Protein AF-A0A1U8KGX8-F1 (afdb_monomer)

Secondary structure (DSSP, 8-state):
---SSGGGTS-PPPSSPPHHHHT-TTTTTTTTTEEEEEEEEEEE----GGGHHHHB-TTSSBEEEEEEEEETTS-EEEEEEEEETTS-HHHHHHHHHHSTT-----TT-EEE--GGG--BTTEE-PPTT----TTTTTTS---SHHHHHHHHHHHHHHHHHHHHHHHHHH-GGGTSPP-S-HHHHHHHHHHHHHHHHHHHHH-HHHHHTT----PPP----------SSHHHHHHHHHHHHHHHHHHHHHHHHHHHHHHHHHHHHHHHHHHT--------------------------------

InterPro domains:
  IPR027806 Harbinger transposase-derived nuclease domain [PF13359] (36-195)
  IPR045249 Putative nuclease HARBI1-like [PTHR22930] (8-224)

Sequence (304 aa):
MFGYKGRLVIRLPDESTPSEITNNPRFYPYFKDCIGALDGTHIRASIPLSTQGRFRSRKGGTTQNVLAAITFDLKFSYVLAGWEGSAHDSRILSDALSRPGGLRIPEGKYYLADTGYGIQNGYITPYRGVRYHLKEFSAEGPENAKELFNLRHSSLRITVERVFGILKKQFRVLDSEPFWNFQTQVDIVLACCIFHNHLMGVDPSDLLNQGLYEASESDLIIPTLTEREERQEVREWSAKRDEIALTMWIDYTARNISKDMATKSFARTFADIDLDDGNEDSMPVDCDNEEAEEGVMNQRPKCF

pLDDT: mean 77.02, std 21.09, range [26.84, 97.06]

Organism: Gossypium hirsutum (NCBI:txid3635)

Radius of gyration: 28.02 Å; Cα contacts (8 Å, |Δi|>4): 362; chains: 1; bounding box: 42×86×85 Å

Mean predicted aligned error: 13.08 Å

Foldseek 3Di:
DPPDPLDVLQAAFDQFQDPVQVVDPLRPPLQRQEFAAKDKDWFAFDDDPVCQVQQAAPVGHGTWIKIFTAGLLLATNFIDIDHRNNDQPLVSVVCQVPDDVHDDADPPHAHEYEPSNAFFPRYDYADPPADADCPPPVVDDDPALRNSLVNVSVVRNVSVVLSVQLLCVVPVVRVDNDPDDSVVVRVVSSVSSSVSSVCSVPPVPVSVPPPGDDDDDDDHDYDDDDDDPRVVRSVVRVVSSVVSSVVSRVVVVVVVVVVVVVVVVVVVVVVPPDPDDDDDDDDDDDDDDDDDDDDDDDDDDDDD

Structure (mmCIF, N/CA/C/O backbone):
data_AF-A0A1U8KGX8-F1
#
_entry.id   AF-A0A1U8KGX8-F1
#
loop_
_atom_site.group_PDB
_atom_site.id
_atom_site.type_symbol
_atom_site.label_atom_id
_atom_site.label_alt_id
_atom_site.label_comp_id
_atom_site.label_asym_id
_atom_site.label_entity_id
_atom_site.label_seq_id
_atom_site.pdbx_PDB_ins_code
_atom_site.Cartn_x
_atom_site.Cartn_y
_atom_site.Cartn_z
_atom_site.occupancy
_atom_site.B_iso_or_equiv
_atom_site.auth_seq_id
_atom_site.auth_comp_id
_atom_site.auth_asym_id
_atom_site.auth_atom_id
_atom_site.pdbx_PDB_model_num
ATOM 1 N N . MET A 1 1 ? -15.655 -8.919 16.999 1.00 32.66 1 MET A N 1
ATOM 2 C CA . MET A 1 1 ? -15.498 -10.011 16.008 1.00 32.66 1 MET A CA 1
ATOM 3 C C . MET A 1 1 ? -16.418 -9.714 14.825 1.00 32.66 1 MET A C 1
ATOM 5 O O . MET A 1 1 ? -17.554 -10.166 14.809 1.00 32.66 1 MET A O 1
ATOM 9 N N . PHE A 1 2 ? -15.962 -8.914 13.855 1.00 38.41 2 PHE A N 1
ATOM 10 C CA . PHE A 1 2 ? -16.669 -8.701 12.582 1.00 38.41 2 PHE A CA 1
ATOM 11 C C . PHE A 1 2 ? -16.472 -9.935 11.683 1.00 38.41 2 PHE A C 1
ATOM 13 O O . PHE A 1 2 ? -15.706 -9.937 10.724 1.00 38.41 2 PHE A O 1
ATOM 20 N N . GLY A 1 3 ? -17.108 -11.038 12.080 1.00 40.28 3 GLY A N 1
ATOM 21 C CA . GLY A 1 3 ? -17.064 -12.320 11.387 1.00 40.28 3 GLY A CA 1
ATOM 22 C C . GLY A 1 3 ? -17.999 -12.345 10.176 1.00 40.28 3 GLY A C 1
ATOM 23 O O . GLY A 1 3 ? -19.137 -11.886 10.235 1.00 40.28 3 GLY A O 1
ATOM 24 N N . TYR A 1 4 ? -17.500 -12.911 9.078 1.00 39.69 4 TYR A N 1
ATOM 25 C CA . TYR A 1 4 ? -18.204 -13.295 7.846 1.00 39.69 4 TYR A CA 1
ATOM 26 C C . TYR A 1 4 ? -18.796 -12.190 6.949 1.00 39.69 4 TYR A C 1
ATOM 28 O O . TYR A 1 4 ? -18.619 -12.290 5.737 1.00 39.69 4 TYR A O 1
ATOM 36 N N . LYS A 1 5 ? -19.424 -11.118 7.459 1.00 37.12 5 LYS A N 1
ATOM 37 C CA . LYS A 1 5 ? -20.069 -10.105 6.584 1.00 37.12 5 LYS A CA 1
ATOM 38 C C . LYS A 1 5 ? -19.114 -9.083 5.948 1.00 37.12 5 LYS A C 1
ATOM 40 O O . LYS A 1 5 ? -19.332 -8.704 4.804 1.00 37.12 5 LYS A O 1
ATOM 45 N N . GLY A 1 6 ? -18.027 -8.688 6.620 1.00 42.44 6 GLY A N 1
ATOM 46 C CA . GLY A 1 6 ? -17.020 -7.775 6.035 1.00 42.44 6 GLY A CA 1
ATOM 47 C C . GLY A 1 6 ? -16.281 -8.372 4.826 1.00 42.44 6 GLY A C 1
ATOM 48 O O . GLY A 1 6 ? -15.878 -7.655 3.914 1.00 42.44 6 GLY A O 1
ATOM 49 N N . ARG A 1 7 ? -16.208 -9.709 4.773 1.00 49.41 7 ARG A N 1
ATOM 50 C CA . ARG A 1 7 ? -15.589 -10.493 3.694 1.00 49.41 7 ARG A CA 1
ATOM 51 C C . ARG A 1 7 ? -16.329 -10.394 2.352 1.00 49.41 7 ARG A C 1
ATOM 53 O O . ARG A 1 7 ? -15.776 -10.785 1.334 1.00 49.41 7 ARG A O 1
ATOM 60 N N . LEU A 1 8 ? -17.573 -9.903 2.344 1.00 51.69 8 LEU A N 1
ATOM 61 C CA . LEU A 1 8 ? -18.380 -9.761 1.124 1.00 51.69 8 LEU A CA 1
ATOM 62 C C . LEU A 1 8 ? -18.054 -8.485 0.325 1.00 51.69 8 LEU A C 1
ATOM 64 O O . LEU A 1 8 ? -18.335 -8.442 -0.877 1.00 51.69 8 LEU A O 1
ATOM 68 N N . VAL A 1 9 ? -17.462 -7.468 0.968 1.00 58.84 9 VAL A N 1
ATOM 69 C CA . VAL A 1 9 ? -17.260 -6.127 0.378 1.00 58.84 9 VAL A CA 1
ATOM 70 C C . VAL A 1 9 ? -15.781 -5.776 0.194 1.00 58.84 9 VAL A C 1
ATOM 72 O O . VAL A 1 9 ? -15.423 -5.123 -0.783 1.00 58.84 9 VAL A O 1
ATOM 75 N N . ILE A 1 10 ? -14.907 -6.250 1.085 1.00 74.56 10 ILE A N 1
ATOM 76 C CA . ILE A 1 10 ? -13.456 -6.228 0.871 1.00 74.56 10 ILE A CA 1
ATOM 77 C C . ILE A 1 10 ? -13.095 -7.565 0.230 1.00 74.56 10 ILE A C 1
ATOM 79 O O . ILE A 1 10 ? -13.110 -8.606 0.891 1.00 74.56 10 ILE A O 1
ATOM 83 N N . ARG A 1 11 ? -12.874 -7.534 -1.084 1.00 75.56 11 ARG A N 1
ATOM 84 C CA . ARG A 1 11 ? -12.607 -8.719 -1.903 1.00 75.56 11 ARG A CA 1
ATOM 85 C C . ARG A 1 11 ? -11.130 -8.794 -2.245 1.00 75.56 11 ARG A C 1
ATOM 87 O O . ARG A 1 11 ? -10.448 -7.775 -2.290 1.00 75.56 11 ARG A O 1
ATOM 94 N N . LEU A 1 12 ? -10.662 -10.010 -2.514 1.00 76.38 12 LEU A N 1
ATOM 95 C CA . LEU A 1 12 ? -9.362 -10.175 -3.147 1.00 76.38 12 LEU A CA 1
ATOM 96 C C . LEU A 1 12 ? -9.359 -9.437 -4.493 1.00 76.38 12 LEU A C 1
ATOM 98 O O . LEU A 1 12 ? -10.410 -9.368 -5.140 1.00 76.38 12 LEU A O 1
ATOM 102 N N . PRO A 1 13 ? -8.210 -8.865 -4.881 1.00 77.00 13 PRO A N 1
ATOM 103 C CA . PRO A 1 13 ? -8.079 -8.254 -6.191 1.00 77.00 13 PRO A CA 1
ATOM 104 C C . PRO A 1 13 ? -8.332 -9.293 -7.281 1.00 77.00 13 PRO A C 1
ATOM 106 O O . PRO A 1 13 ? -8.115 -10.488 -7.070 1.00 77.00 13 PRO A O 1
ATOM 109 N N . ASP A 1 14 ? -8.765 -8.817 -8.444 1.00 77.12 14 ASP A N 1
ATOM 110 C CA . ASP A 1 14 ? -8.751 -9.635 -9.651 1.00 77.12 14 ASP A CA 1
ATOM 111 C C . ASP A 1 14 ? -7.306 -10.062 -9.974 1.00 77.12 14 ASP A C 1
ATOM 113 O O . ASP A 1 14 ? -6.339 -9.350 -9.687 1.00 77.12 14 ASP A O 1
ATOM 117 N N . GLU A 1 15 ? -7.162 -11.247 -10.555 1.00 80.50 15 GLU A N 1
ATOM 118 C CA . GLU A 1 15 ? -5.888 -11.777 -11.038 1.00 80.50 15 GLU A CA 1
ATOM 119 C C . GLU A 1 15 ? -5.520 -11.205 -12.419 1.00 80.50 15 GLU A C 1
ATOM 121 O O . GLU A 1 15 ? -4.375 -11.336 -12.869 1.00 80.50 15 GLU A O 1
ATOM 126 N N . SER A 1 16 ? -6.459 -10.533 -13.093 1.00 88.62 16 SER A N 1
ATOM 127 C CA . SER A 1 16 ? -6.180 -9.786 -14.320 1.00 88.62 16 SER A CA 1
ATOM 128 C C . SER A 1 16 ? -5.274 -8.569 -14.069 1.00 88.62 16 SER A C 1
ATOM 130 O O . SER A 1 16 ? -5.186 -8.035 -12.962 1.00 88.62 16 SER A O 1
ATOM 132 N N . THR A 1 17 ? -4.537 -8.129 -15.095 1.00 89.50 17 THR A N 1
ATOM 133 C CA . THR A 1 17 ? -3.741 -6.900 -14.990 1.00 89.50 17 THR A CA 1
ATOM 134 C C . THR A 1 17 ? -4.684 -5.698 -14.874 1.00 89.50 17 THR A C 1
ATOM 136 O O . THR A 1 17 ? -5.521 -5.516 -15.761 1.00 89.50 17 THR A O 1
ATOM 139 N N . PRO A 1 18 ? -4.529 -4.840 -13.848 1.00 91.94 18 PRO A N 1
ATOM 140 C CA . PRO A 1 18 ? -5.387 -3.673 -13.669 1.00 91.94 18 PRO A CA 1
ATOM 141 C C . PRO A 1 18 ? -5.350 -2.710 -14.859 1.00 91.94 18 PRO A C 1
ATOM 143 O O . PRO A 1 18 ? -4.301 -2.502 -15.480 1.00 91.94 18 PRO A O 1
ATOM 146 N N . SER A 1 19 ? -6.491 -2.080 -15.147 1.00 89.88 19 SER A N 1
ATOM 147 C CA . SER A 1 19 ? -6.671 -1.231 -16.333 1.00 89.88 19 SER A CA 1
ATOM 148 C C . SER A 1 19 ? -5.747 -0.007 -16.349 1.00 89.88 19 SER A C 1
ATOM 150 O O . SER A 1 19 ? -5.256 0.412 -17.397 1.00 89.88 19 SER A O 1
ATOM 152 N N . GLU A 1 20 ? -5.434 0.522 -15.167 1.00 88.75 20 GLU A N 1
ATOM 153 C CA . GLU A 1 20 ? -4.512 1.631 -14.930 1.00 88.75 20 GLU A CA 1
ATOM 154 C C . GLU A 1 20 ? -3.088 1.290 -15.382 1.00 88.75 20 GLU A C 1
ATOM 156 O O . GLU A 1 20 ? -2.328 2.178 -15.779 1.00 88.75 20 GLU A O 1
ATOM 161 N N . ILE A 1 21 ? -2.736 0.001 -15.348 1.00 92.56 21 ILE A N 1
ATOM 162 C CA . ILE A 1 21 ? -1.468 -0.514 -15.856 1.00 92.56 21 ILE A CA 1
ATOM 163 C C . ILE A 1 21 ? -1.596 -0.816 -17.346 1.00 92.56 21 ILE A C 1
ATOM 165 O O . ILE A 1 21 ? -0.815 -0.261 -18.118 1.00 92.56 21 ILE A O 1
ATOM 169 N N . THR A 1 22 ? -2.563 -1.641 -17.774 1.00 94.06 22 THR A N 1
ATOM 170 C CA . THR A 1 22 ? -2.673 -2.079 -19.184 1.00 94.06 22 THR A CA 1
ATOM 171 C C . THR A 1 22 ? -2.820 -0.917 -20.158 1.00 94.06 22 THR A C 1
ATOM 173 O O . THR A 1 22 ? -2.246 -0.951 -21.243 1.00 94.06 22 THR A O 1
ATOM 176 N N . ASN A 1 23 ? -3.548 0.130 -19.768 1.00 92.06 23 ASN A N 1
ATOM 177 C CA . ASN A 1 23 ? -3.845 1.269 -20.634 1.00 92.06 23 ASN A CA 1
ATOM 178 C C . ASN A 1 23 ? -2.730 2.326 -20.635 1.00 92.06 23 ASN A C 1
ATOM 180 O O . ASN A 1 23 ? -2.841 3.333 -21.334 1.00 92.06 23 ASN A O 1
ATOM 184 N N . ASN A 1 24 ? -1.657 2.129 -19.861 1.00 89.75 24 ASN A N 1
ATOM 185 C CA . ASN A 1 24 ? -0.581 3.100 -19.732 1.00 89.75 24 ASN A CA 1
ATOM 186 C C . ASN A 1 24 ? 0.780 2.497 -20.135 1.00 89.75 24 ASN A C 1
ATOM 188 O O . ASN A 1 24 ? 1.360 1.715 -19.377 1.00 89.75 24 ASN A O 1
ATOM 192 N N . PRO A 1 25 ? 1.381 2.927 -21.262 1.00 91.38 25 PRO A N 1
ATOM 193 C CA . PRO A 1 25 ? 2.663 2.398 -21.748 1.00 91.38 25 PRO A CA 1
ATOM 194 C C . PRO A 1 25 ? 3.869 2.779 -20.870 1.00 91.38 25 PRO A C 1
ATOM 196 O O . PRO A 1 25 ? 5.004 2.370 -21.132 1.00 91.38 25 PRO A O 1
ATOM 199 N N . ARG A 1 26 ? 3.657 3.613 -19.841 1.00 90.06 26 ARG A N 1
ATOM 200 C CA . ARG A 1 26 ? 4.648 3.874 -18.789 1.00 90.06 26 ARG A CA 1
ATOM 201 C C . ARG A 1 26 ? 4.718 2.735 -17.771 1.00 90.06 26 ARG A C 1
ATOM 203 O O . ARG A 1 26 ? 5.737 2.628 -17.096 1.00 90.06 26 ARG A O 1
ATOM 210 N N . PHE A 1 27 ? 3.655 1.939 -17.646 1.00 93.88 27 PHE A N 1
ATOM 211 C CA . PHE A 1 27 ? 3.522 0.876 -16.652 1.00 93.88 27 PHE A CA 1
ATOM 212 C C . PHE A 1 27 ? 3.451 -0.513 -17.290 1.00 93.88 27 PHE A C 1
ATOM 214 O O . PHE A 1 27 ? 4.098 -1.430 -16.789 1.00 93.88 27 PHE A O 1
ATOM 221 N N . TYR A 1 28 ? 2.724 -0.682 -18.397 1.00 94.31 28 TYR A N 1
ATOM 222 C CA . TYR A 1 28 ? 2.691 -1.942 -19.141 1.00 94.31 28 TYR A CA 1
ATOM 223 C C . TYR A 1 28 ? 3.874 -2.048 -20.123 1.00 94.31 28 TYR A C 1
ATOM 225 O O . TYR A 1 28 ? 4.180 -1.061 -20.798 1.00 94.31 28 TYR A O 1
ATOM 233 N N . PRO A 1 29 ? 4.531 -3.221 -20.242 1.00 96.12 29 PRO A N 1
ATOM 234 C CA . PRO A 1 29 ? 4.234 -4.494 -19.566 1.00 96.12 29 PRO A CA 1
ATOM 235 C C . PRO A 1 29 ? 4.918 -4.670 -18.198 1.00 96.12 29 PRO A C 1
ATOM 237 O O . PRO A 1 29 ? 4.708 -5.685 -17.538 1.00 96.12 29 PRO A O 1
ATOM 240 N N . TYR A 1 30 ? 5.743 -3.716 -17.767 1.00 97.00 30 TYR A N 1
ATOM 241 C CA . TYR A 1 30 ? 6.680 -3.886 -16.649 1.00 97.00 30 TYR A CA 1
ATOM 242 C C . TYR A 1 30 ? 6.009 -4.191 -15.302 1.00 97.00 30 TYR A C 1
ATOM 244 O O . TYR A 1 30 ? 6.522 -4.988 -14.524 1.00 97.00 30 TYR A O 1
ATOM 252 N N . PHE A 1 31 ? 4.849 -3.588 -15.037 1.00 96.25 31 PHE A N 1
ATOM 253 C CA . PHE A 1 31 ? 4.077 -3.776 -13.805 1.00 96.25 31 PHE A CA 1
ATOM 254 C C . PHE A 1 31 ? 2.862 -4.699 -13.997 1.00 96.25 31 PHE A C 1
ATOM 256 O O . PHE A 1 31 ? 1.937 -4.647 -13.197 1.00 96.25 31 PHE A O 1
ATOM 263 N N . LYS A 1 32 ? 2.822 -5.546 -15.037 1.00 95.38 32 LYS A N 1
ATOM 264 C CA . LYS A 1 32 ? 1.630 -6.348 -15.404 1.00 95.38 32 LYS A CA 1
ATOM 265 C C . LYS A 1 32 ? 1.075 -7.261 -14.294 1.00 95.38 32 LYS A C 1
ATOM 267 O O . LYS A 1 32 ? -0.100 -7.619 -14.330 1.00 95.38 32 LYS A O 1
ATOM 272 N N . ASP A 1 33 ? 1.912 -7.632 -13.327 1.00 95.88 33 ASP A N 1
ATOM 273 C CA . ASP A 1 33 ? 1.540 -8.492 -12.195 1.00 95.88 33 ASP A CA 1
ATOM 274 C C . ASP A 1 33 ? 1.348 -7.717 -10.881 1.00 95.88 33 ASP A C 1
ATOM 276 O O . ASP A 1 33 ? 1.104 -8.307 -9.827 1.00 95.88 33 ASP A O 1
ATOM 280 N N . CYS A 1 34 ? 1.433 -6.387 -10.938 1.00 96.19 34 CYS A N 1
ATOM 281 C CA . CYS A 1 34 ? 1.133 -5.508 -9.823 1.00 96.19 34 CYS A CA 1
ATOM 282 C C . CYS A 1 34 ? -0.384 -5.346 -9.678 1.00 96.19 34 CYS A C 1
ATOM 284 O O . CYS A 1 34 ? -1.050 -4.855 -10.587 1.00 96.19 34 CYS A O 1
ATOM 286 N N . ILE A 1 35 ? -0.922 -5.712 -8.518 1.00 95.50 35 ILE A N 1
ATOM 287 C CA . ILE A 1 35 ? -2.370 -5.703 -8.237 1.00 95.50 35 ILE A CA 1
ATOM 288 C C . ILE A 1 35 ? -2.813 -4.507 -7.387 1.00 95.50 35 ILE A C 1
ATOM 290 O O . ILE A 1 35 ? -4.005 -4.237 -7.270 1.00 95.50 35 ILE A O 1
ATOM 294 N N . GLY A 1 36 ? -1.868 -3.758 -6.818 1.00 95.56 36 GLY A N 1
ATOM 295 C CA . GLY A 1 36 ? -2.170 -2.568 -6.032 1.00 95.56 36 GLY A CA 1
ATOM 296 C C . GLY A 1 36 ? -0.982 -2.065 -5.224 1.00 95.56 36 GLY A C 1
ATOM 297 O O . GLY A 1 36 ? 0.171 -2.415 -5.489 1.00 95.56 36 GLY A O 1
ATOM 298 N N . ALA A 1 37 ? -1.273 -1.284 -4.189 1.00 95.62 37 ALA A N 1
ATOM 299 C CA . ALA A 1 37 ? -0.298 -0.776 -3.234 1.00 95.62 37 ALA A CA 1
ATOM 300 C C . ALA A 1 37 ? -0.698 -1.067 -1.776 1.00 95.62 37 ALA A C 1
ATOM 302 O O . ALA A 1 37 ? -1.878 -1.175 -1.446 1.00 95.62 37 ALA A O 1
ATOM 303 N N . LEU A 1 38 ? 0.312 -1.201 -0.917 1.00 93.81 38 LEU A N 1
ATOM 304 C CA . LEU A 1 38 ? 0.221 -1.387 0.526 1.00 93.81 38 LEU A CA 1
ATOM 305 C C . LEU A 1 38 ? 0.771 -0.154 1.230 1.00 93.81 38 LEU A C 1
ATOM 307 O O . LEU A 1 38 ? 1.863 0.323 0.893 1.00 93.81 38 LEU A O 1
ATOM 311 N N . ASP A 1 39 ? 0.040 0.317 2.236 1.00 93.06 39 ASP A N 1
ATOM 312 C CA . ASP A 1 39 ? 0.552 1.339 3.136 1.00 93.06 39 ASP A CA 1
ATOM 313 C C . ASP A 1 39 ? -0.166 1.373 4.486 1.00 93.06 39 ASP A C 1
ATOM 315 O O . ASP A 1 39 ? -1.278 0.854 4.645 1.00 93.06 39 ASP A O 1
ATOM 319 N N . GLY A 1 40 ? 0.500 1.996 5.455 1.00 92.06 40 GLY A N 1
ATOM 320 C CA . GLY A 1 40 ? -0.029 2.266 6.782 1.00 92.06 40 GLY A CA 1
ATOM 321 C C . GLY A 1 40 ? -0.644 3.661 6.845 1.00 92.06 40 GLY A C 1
ATOM 322 O O . GLY A 1 40 ? -0.182 4.601 6.201 1.00 92.06 40 GLY A O 1
ATOM 323 N N . THR A 1 41 ? -1.682 3.835 7.655 1.00 92.00 41 THR A N 1
ATOM 324 C CA . THR A 1 41 ? -2.178 5.161 8.022 1.00 92.00 41 THR A CA 1
ATOM 325 C C . THR A 1 41 ? -2.487 5.236 9.505 1.00 92.00 41 THR A C 1
ATOM 327 O O . THR A 1 41 ? -3.004 4.300 10.112 1.00 92.00 41 THR A O 1
ATOM 330 N N . HIS A 1 42 ? -2.202 6.393 10.095 1.00 92.56 42 HIS A N 1
ATOM 331 C CA . HIS A 1 42 ? -2.564 6.675 11.475 1.00 92.56 42 HIS A CA 1
ATOM 332 C C . HIS A 1 42 ? -3.955 7.306 11.542 1.00 92.56 42 HIS A C 1
ATOM 334 O O . HIS A 1 42 ? -4.249 8.283 10.838 1.00 92.56 42 HIS A O 1
ATOM 340 N N . ILE A 1 43 ? -4.786 6.762 12.429 1.00 93.12 43 ILE A N 1
ATOM 341 C CA . ILE A 1 43 ? -6.110 7.282 12.788 1.00 93.12 43 ILE A CA 1
ATOM 342 C C . ILE A 1 43 ? -6.099 7.598 14.281 1.00 93.12 43 ILE A C 1
ATOM 344 O O . ILE A 1 43 ? -5.527 6.841 15.068 1.00 93.12 43 ILE A O 1
ATOM 348 N N . ARG A 1 44 ? -6.691 8.727 14.686 1.00 92.94 44 ARG A N 1
ATOM 349 C CA . ARG A 1 44 ? -6.744 9.118 16.103 1.00 92.94 44 ARG A CA 1
ATOM 350 C C . ARG A 1 44 ? -7.409 8.021 16.927 1.00 92.94 44 ARG A C 1
ATOM 352 O O . ARG A 1 44 ? -8.382 7.408 16.493 1.00 92.94 44 ARG A O 1
ATOM 359 N N . ALA A 1 45 ? -6.860 7.768 18.109 1.00 92.94 45 ALA A N 1
ATOM 360 C CA . ALA A 1 45 ? -7.384 6.768 19.022 1.00 92.94 45 ALA A CA 1
ATOM 361 C C . ALA A 1 45 ? -7.490 7.339 20.433 1.00 92.94 45 ALA A C 1
ATOM 363 O O . ALA A 1 45 ? -6.528 7.914 20.943 1.00 92.94 45 ALA A O 1
ATOM 364 N N . SER A 1 46 ? -8.638 7.134 21.073 1.00 92.19 46 SER A N 1
ATOM 365 C CA . SER A 1 46 ? -8.824 7.446 22.490 1.00 92.19 46 SER A CA 1
ATOM 366 C C . SER A 1 46 ? -8.592 6.192 23.320 1.00 92.19 46 SER A C 1
ATOM 368 O O . SER A 1 46 ? -9.262 5.173 23.142 1.00 92.19 46 SER A O 1
ATOM 370 N N . ILE A 1 47 ? -7.567 6.247 24.168 1.00 90.69 47 ILE A N 1
ATOM 371 C CA . ILE A 1 47 ? -6.984 5.095 24.857 1.00 90.69 47 ILE A CA 1
ATOM 372 C C . ILE A 1 47 ? -6.784 5.450 26.339 1.00 90.69 47 ILE A C 1
ATOM 374 O O . ILE A 1 47 ? -6.308 6.556 26.627 1.00 90.69 47 ILE A O 1
ATOM 378 N N . PRO A 1 48 ? -7.076 4.534 27.287 1.00 88.44 48 PRO A N 1
ATOM 379 C CA . PRO A 1 48 ? -6.820 4.761 28.708 1.00 88.44 48 PRO A CA 1
ATOM 380 C C . PRO A 1 48 ? -5.355 5.109 28.992 1.00 88.44 48 PRO A C 1
ATOM 382 O O . PRO A 1 48 ? -4.453 4.480 28.430 1.00 88.44 48 PRO A O 1
ATOM 385 N N . LEU A 1 49 ? -5.122 6.051 29.916 1.00 87.12 49 LEU A N 1
ATOM 386 C CA . LEU A 1 49 ? -3.793 6.578 30.281 1.00 87.12 49 LEU A CA 1
ATOM 387 C C . LEU A 1 49 ? -2.743 5.479 30.514 1.00 87.12 49 LEU A C 1
ATOM 389 O O . LEU A 1 49 ? -1.621 5.591 30.029 1.00 87.12 49 LEU A O 1
ATOM 393 N N . SER A 1 50 ? -3.126 4.377 31.168 1.00 87.88 50 SER A N 1
ATOM 394 C CA . SER A 1 50 ? -2.253 3.227 31.455 1.00 87.88 50 SER A CA 1
ATOM 395 C C . SER A 1 50 ? -1.667 2.547 30.211 1.00 87.88 50 SER A C 1
ATOM 397 O O . SER A 1 50 ? -0.660 1.851 30.303 1.00 87.88 50 SER A O 1
ATOM 399 N N . THR A 1 51 ? -2.279 2.739 29.042 1.00 87.31 51 THR A N 1
ATOM 400 C CA . THR A 1 51 ? -1.896 2.085 27.781 1.00 87.31 51 THR A CA 1
ATOM 401 C C . THR A 1 51 ? -1.452 3.056 26.687 1.00 87.31 51 THR A C 1
ATOM 403 O O . THR A 1 51 ? -0.895 2.613 25.681 1.00 87.31 51 THR A O 1
ATOM 406 N N . GLN A 1 52 ? -1.604 4.371 26.891 1.00 88.00 52 GLN A N 1
ATOM 407 C CA . GLN A 1 52 ? -1.299 5.402 25.888 1.00 88.00 52 GLN A CA 1
ATOM 408 C C . GLN A 1 52 ? 0.142 5.377 25.377 1.00 88.00 52 GLN A C 1
ATOM 410 O O . GLN A 1 52 ? 0.375 5.739 24.226 1.00 88.00 52 GLN A O 1
ATOM 415 N N . GLY A 1 53 ? 1.102 4.930 26.195 1.00 86.81 53 GLY A N 1
ATOM 416 C CA . GLY A 1 53 ? 2.510 4.851 25.799 1.00 86.81 53 GLY A CA 1
ATOM 417 C C . GLY A 1 53 ? 2.728 4.050 24.511 1.00 86.81 53 GLY A C 1
ATOM 418 O O . GLY A 1 53 ? 3.508 4.467 23.661 1.00 86.81 53 GLY A O 1
ATOM 419 N N . ARG A 1 54 ? 1.977 2.956 24.315 1.00 90.56 54 ARG A N 1
ATOM 420 C CA . ARG A 1 54 ? 2.050 2.143 23.088 1.00 90.56 54 ARG A CA 1
ATOM 421 C C . ARG A 1 54 ? 1.360 2.804 21.895 1.00 90.56 54 ARG A C 1
ATOM 423 O O . ARG A 1 54 ? 1.753 2.599 20.760 1.00 90.56 54 ARG A O 1
ATOM 430 N N . PHE A 1 55 ? 0.345 3.626 22.131 1.00 92.25 55 PHE A N 1
ATOM 431 C CA . PHE A 1 55 ? -0.438 4.250 21.060 1.00 92.25 55 PHE A CA 1
ATOM 432 C C . PHE A 1 55 ? 0.123 5.597 20.606 1.00 92.25 55 PHE A C 1
ATOM 434 O O . PHE A 1 55 ? -0.434 6.224 19.705 1.00 92.25 55 PHE A O 1
ATOM 441 N N . ARG A 1 56 ? 1.212 6.067 21.217 1.00 90.06 56 ARG A N 1
ATOM 442 C CA . ARG A 1 56 ? 1.796 7.361 20.889 1.00 90.06 56 ARG A CA 1
ATOM 443 C C . ARG A 1 56 ? 2.439 7.325 19.503 1.00 90.06 56 ARG A C 1
ATOM 445 O O . ARG A 1 56 ? 3.347 6.533 19.261 1.00 90.06 56 ARG A O 1
ATOM 452 N N . SER A 1 57 ? 1.972 8.200 18.617 1.00 84.31 57 SER A N 1
ATOM 453 C CA . SER A 1 57 ? 2.545 8.349 17.277 1.00 84.31 57 SER A CA 1
ATOM 454 C C . SER A 1 57 ? 3.819 9.201 17.312 1.00 84.31 57 SER A C 1
ATOM 456 O O . SER A 1 57 ? 4.019 10.002 18.231 1.00 84.31 57 SER A O 1
ATOM 458 N N . ARG A 1 58 ? 4.655 9.098 16.269 1.00 76.81 58 ARG A N 1
ATOM 459 C CA . ARG A 1 58 ? 5.828 9.978 16.088 1.00 76.81 58 ARG A CA 1
ATOM 460 C C . ARG A 1 58 ? 5.443 11.453 15.940 1.00 76.81 58 ARG A C 1
ATOM 462 O O . ARG A 1 58 ? 6.188 12.319 16.378 1.00 76.81 58 ARG A O 1
ATOM 469 N N . LYS A 1 59 ? 4.265 11.732 15.370 1.00 76.62 59 LYS A N 1
ATOM 470 C CA . LYS A 1 59 ? 3.719 13.086 15.166 1.00 76.62 59 LYS A CA 1
ATOM 471 C C . LYS A 1 59 ? 2.985 13.625 16.410 1.00 76.62 59 LYS A C 1
ATOM 473 O O . LYS A 1 59 ? 2.320 14.653 16.336 1.00 76.62 59 LYS A O 1
ATOM 478 N N . GLY A 1 60 ? 3.098 12.942 17.554 1.00 77.19 60 GLY A N 1
ATOM 479 C CA . GLY A 1 60 ? 2.381 13.276 18.785 1.00 77.19 60 GLY A CA 1
ATOM 480 C C . GLY A 1 60 ? 0.961 12.700 18.834 1.00 77.19 60 GLY A C 1
ATOM 481 O O . GLY A 1 60 ? 0.441 12.166 17.853 1.00 77.19 60 GLY A O 1
ATOM 482 N N . GLY A 1 61 ? 0.343 12.762 20.016 1.00 86.62 61 GLY A N 1
ATOM 483 C CA . GLY A 1 61 ? -0.992 12.207 20.267 1.00 86.62 61 GLY A CA 1
ATOM 484 C C . GLY A 1 61 ? -1.066 10.674 20.235 1.00 86.62 61 GLY A C 1
ATOM 485 O O . GLY A 1 61 ? -0.080 9.981 19.970 1.00 86.62 61 GLY A O 1
ATOM 486 N N . THR A 1 62 ? -2.249 10.138 20.536 1.00 92.69 62 THR A N 1
ATOM 487 C CA . THR A 1 62 ? -2.546 8.700 20.506 1.00 92.69 62 THR A CA 1
ATOM 488 C C . THR A 1 62 ? -3.265 8.320 19.217 1.00 92.69 62 THR A C 1
ATOM 490 O O . THR A 1 62 ? -4.252 8.939 18.818 1.00 92.69 62 THR A O 1
ATOM 493 N N . THR A 1 63 ? -2.762 7.288 18.547 1.00 94.06 63 THR A N 1
ATOM 494 C CA . THR A 1 63 ? -3.271 6.812 17.257 1.00 94.06 63 THR A CA 1
ATOM 495 C C . THR A 1 63 ? -3.305 5.294 17.222 1.00 94.06 63 THR A C 1
ATOM 497 O O . THR A 1 63 ? -2.496 4.647 17.885 1.00 94.06 63 THR A O 1
ATOM 500 N N . GLN A 1 64 ? -4.208 4.741 16.423 1.00 94.25 64 GLN A N 1
ATOM 501 C CA . GLN A 1 64 ? -4.107 3.375 15.928 1.00 94.25 64 GLN A CA 1
ATOM 502 C C . GLN A 1 64 ? -3.449 3.387 14.551 1.00 94.25 64 GLN A C 1
ATOM 504 O O . GLN A 1 64 ? -3.748 4.264 13.734 1.00 94.25 64 GLN A O 1
ATOM 509 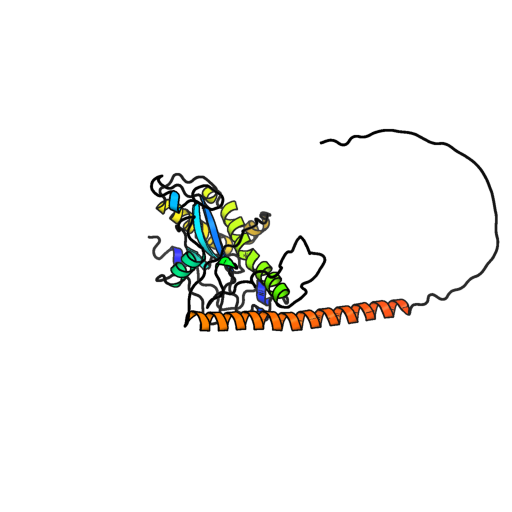N N . ASN A 1 65 ? -2.563 2.426 14.310 1.00 93.81 65 ASN A N 1
ATOM 510 C CA . ASN A 1 65 ? -2.022 2.172 12.983 1.00 93.81 65 ASN A CA 1
ATOM 511 C C . ASN A 1 65 ? -2.985 1.238 12.226 1.00 93.81 65 ASN A C 1
ATOM 513 O O . ASN A 1 65 ? -3.541 0.290 12.797 1.00 93.81 65 ASN A O 1
ATOM 517 N N . VAL A 1 66 ? -3.229 1.555 10.959 1.00 94.88 66 VAL A N 1
ATOM 518 C CA . VAL A 1 66 ? -4.114 0.826 10.055 1.00 94.88 66 VAL A CA 1
ATOM 519 C C . VAL A 1 66 ? -3.332 0.492 8.797 1.00 94.88 66 VAL A C 1
ATOM 521 O O . VAL A 1 66 ? -3.018 1.383 8.014 1.00 94.88 66 VAL A O 1
ATOM 524 N N . LEU A 1 67 ? -3.053 -0.789 8.584 1.00 95.06 67 LEU A N 1
ATOM 525 C CA . LEU A 1 67 ? -2.479 -1.279 7.335 1.00 95.06 67 LEU A CA 1
ATOM 526 C C . LEU A 1 67 ? -3.605 -1.551 6.337 1.00 95.06 67 LEU A C 1
ATOM 528 O O . LEU A 1 67 ? -4.595 -2.203 6.681 1.00 95.06 67 LEU A O 1
A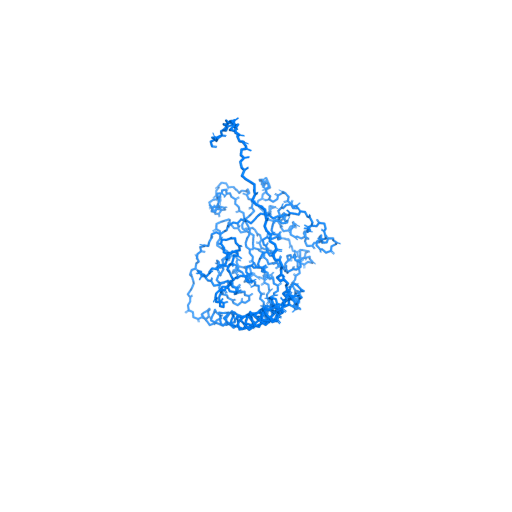TOM 532 N N . ALA A 1 68 ? -3.438 -1.113 5.094 1.00 95.38 68 ALA A N 1
ATOM 533 C CA . ALA A 1 68 ? -4.371 -1.423 4.022 1.00 95.38 68 ALA A CA 1
ATOM 534 C C . ALA A 1 68 ? -3.656 -1.859 2.742 1.00 95.38 68 ALA A C 1
ATOM 536 O O . ALA A 1 68 ? -2.595 -1.338 2.403 1.00 95.38 68 ALA A O 1
ATOM 537 N N . ALA A 1 69 ? -4.283 -2.793 2.025 1.00 95.25 69 ALA A N 1
ATOM 538 C CA . ALA A 1 69 ? -3.979 -3.108 0.635 1.00 95.25 69 ALA A CA 1
ATOM 539 C C . ALA A 1 69 ? -5.077 -2.514 -0.243 1.00 95.25 69 ALA A C 1
ATOM 541 O O . ALA A 1 69 ? -6.267 -2.688 0.046 1.00 95.25 69 ALA A O 1
ATOM 542 N N . ILE A 1 70 ? -4.672 -1.785 -1.277 1.00 94.88 70 ILE A N 1
ATOM 543 C CA . ILE A 1 70 ? -5.563 -0.972 -2.100 1.00 94.88 70 ILE A CA 1
ATOM 544 C C . ILE A 1 70 ? -5.265 -1.250 -3.569 1.00 94.88 70 ILE A C 1
ATOM 546 O O . ILE A 1 70 ? -4.116 -1.160 -4.005 1.00 94.88 70 ILE A O 1
ATOM 550 N N . THR A 1 71 ? -6.297 -1.608 -4.321 1.00 94.12 71 THR A N 1
ATOM 551 C CA . THR A 1 71 ? -6.240 -1.872 -5.761 1.00 94.12 71 THR A CA 1
ATOM 552 C C . THR A 1 71 ? -6.284 -0.575 -6.565 1.00 94.12 71 THR A C 1
ATOM 554 O O . THR A 1 71 ? -6.660 0.482 -6.056 1.00 94.12 71 THR A O 1
ATOM 557 N N . PHE A 1 72 ? -5.885 -0.630 -7.838 1.00 91.31 72 PHE A N 1
ATOM 558 C CA . PHE A 1 72 ? -5.829 0.570 -8.685 1.00 91.31 72 PHE A CA 1
ATOM 559 C C . PHE A 1 72 ? -7.203 1.141 -9.065 1.00 91.31 72 PHE A C 1
ATOM 561 O O . PHE A 1 72 ? -7.289 2.334 -9.338 1.00 91.31 72 PHE A O 1
ATOM 568 N N . ASP A 1 73 ? -8.280 0.360 -8.916 1.00 88.75 73 ASP A N 1
ATOM 569 C CA . ASP A 1 73 ? -9.672 0.835 -8.979 1.00 88.75 73 ASP A CA 1
ATOM 570 C C . ASP A 1 73 ? -10.130 1.542 -7.683 1.00 88.75 73 ASP A C 1
ATOM 572 O O . ASP A 1 73 ? -11.324 1.757 -7.467 1.00 88.75 73 ASP A O 1
ATOM 576 N N . LEU A 1 74 ? -9.172 1.912 -6.822 1.00 90.94 74 LEU A N 1
ATOM 577 C CA . LEU A 1 74 ? -9.336 2.672 -5.581 1.00 90.94 74 LEU A CA 1
ATOM 578 C C . LEU A 1 74 ? -10.155 1.953 -4.502 1.00 90.94 74 LEU A C 1
ATOM 580 O O . LEU A 1 74 ? -10.709 2.598 -3.615 1.00 90.94 74 LEU A O 1
ATOM 584 N N . LYS A 1 75 ? -10.212 0.619 -4.535 1.00 92.12 75 LYS A N 1
ATOM 585 C CA . LYS A 1 75 ? -10.892 -0.183 -3.512 1.00 92.12 75 LYS A CA 1
ATOM 586 C C . LYS A 1 75 ? -9.907 -0.807 -2.533 1.00 92.12 75 LYS A C 1
ATOM 588 O O . LYS A 1 75 ? -8.790 -1.186 -2.870 1.00 92.12 75 LYS A O 1
ATOM 593 N N . PHE A 1 76 ? -10.349 -0.967 -1.293 1.00 94.31 76 PHE A N 1
ATOM 594 C CA . PHE A 1 76 ? -9.655 -1.782 -0.306 1.00 94.31 76 PHE A CA 1
ATOM 595 C C . PHE A 1 76 ? -9.785 -3.263 -0.675 1.00 94.31 76 PHE A C 1
ATOM 597 O O . PHE A 1 76 ? -10.901 -3.784 -0.751 1.00 94.31 76 PHE A O 1
ATOM 604 N N . SER A 1 77 ? -8.660 -3.957 -0.826 1.00 93.69 77 SER A N 1
ATOM 605 C CA . SER A 1 77 ? -8.609 -5.420 -0.933 1.00 93.69 77 SER A CA 1
ATOM 606 C C . SER A 1 77 ? -8.240 -6.099 0.387 1.00 93.69 77 SER A C 1
ATOM 608 O O . SER A 1 77 ? -8.507 -7.286 0.583 1.00 93.69 77 SER A O 1
ATOM 610 N N . TYR A 1 78 ? -7.673 -5.343 1.331 1.00 94.69 78 TYR A N 1
ATOM 611 C CA . TYR A 1 78 ? -7.407 -5.787 2.696 1.00 94.69 78 TYR A CA 1
ATOM 612 C C . TYR A 1 78 ? -7.310 -4.593 3.649 1.00 94.69 78 TYR A C 1
ATOM 614 O O . TYR A 1 78 ? -6.787 -3.545 3.275 1.00 94.69 78 TYR A O 1
ATOM 622 N N . VAL A 1 79 ? -7.776 -4.758 4.891 1.00 95.44 79 VAL A N 1
ATOM 623 C CA . VAL A 1 79 ? -7.634 -3.756 5.960 1.00 95.44 79 VAL A CA 1
ATOM 624 C C . VAL A 1 79 ? -7.347 -4.456 7.285 1.00 95.44 79 VAL A C 1
ATOM 626 O O . VAL A 1 79 ? -8.073 -5.367 7.688 1.00 95.44 79 VAL A O 1
ATOM 629 N N . LEU A 1 80 ? -6.316 -3.988 7.983 1.00 95.38 80 LEU A N 1
ATOM 630 C CA . LEU A 1 80 ? -5.953 -4.398 9.331 1.00 95.38 80 LEU A CA 1
ATOM 631 C C . LEU A 1 80 ? -5.850 -3.165 10.228 1.00 95.38 80 LEU A C 1
ATOM 633 O O . LEU A 1 80 ? -4.855 -2.447 10.205 1.00 95.38 80 LEU A O 1
ATOM 637 N N . ALA A 1 81 ? -6.897 -2.935 11.017 1.00 95.19 81 ALA A N 1
ATOM 638 C CA . ALA A 1 81 ? -6.990 -1.835 11.970 1.00 95.19 81 ALA A CA 1
ATOM 639 C C . ALA A 1 81 ? -6.749 -2.303 13.415 1.00 95.19 81 ALA A C 1
ATOM 641 O O . ALA A 1 81 ? -6.820 -3.497 13.718 1.00 95.19 81 ALA A O 1
ATOM 642 N N . GLY A 1 82 ? -6.512 -1.343 14.312 1.00 93.81 82 GLY A N 1
ATOM 643 C CA . GLY A 1 82 ? -6.388 -1.583 15.751 1.00 93.81 82 GLY A CA 1
ATOM 644 C C . GLY A 1 82 ? -4.978 -1.859 16.265 1.00 93.81 82 GLY A C 1
ATOM 645 O O . GLY A 1 82 ? -4.827 -2.191 17.440 1.00 93.81 82 GLY A O 1
ATOM 646 N N . TRP A 1 83 ? -3.954 -1.698 15.428 1.00 95.19 83 TRP A N 1
ATOM 647 C CA . TRP A 1 83 ? -2.565 -1.785 15.873 1.00 95.19 83 TRP A CA 1
ATOM 648 C C . TRP A 1 83 ? -2.150 -0.558 16.674 1.00 95.19 83 TRP A C 1
ATOM 650 O O . TRP A 1 83 ? -2.680 0.539 16.482 1.00 95.19 83 TRP A O 1
ATOM 660 N N . GLU A 1 84 ? -1.191 -0.729 17.581 1.00 94.19 84 GLU A N 1
ATOM 661 C CA . GLU A 1 84 ? -0.699 0.392 18.371 1.00 94.19 84 GLU A CA 1
ATOM 662 C C . GLU A 1 84 ? 0.011 1.427 17.487 1.00 94.19 84 GLU A C 1
ATOM 664 O O . GLU A 1 84 ? 0.771 1.082 16.586 1.00 94.19 84 GLU A O 1
ATOM 669 N N . GLY A 1 85 ? -0.206 2.717 17.753 1.00 91.56 85 GLY A N 1
ATOM 670 C CA . GLY A 1 85 ? 0.390 3.812 16.982 1.00 91.56 85 GLY A CA 1
ATOM 671 C C . GLY A 1 85 ? 1.921 3.888 17.003 1.00 91.56 85 GLY A C 1
ATOM 672 O O . GLY A 1 85 ? 2.486 4.629 16.207 1.00 91.56 85 GLY A O 1
ATOM 673 N N . SER A 1 86 ? 2.607 3.158 17.885 1.00 90.12 86 SER A N 1
ATOM 674 C CA . SER A 1 86 ? 4.070 3.032 17.854 1.00 90.12 86 SER A CA 1
ATOM 675 C C . SER A 1 86 ? 4.567 1.783 17.117 1.00 90.12 86 SER A C 1
ATOM 677 O O . SER A 1 86 ? 5.776 1.622 16.946 1.00 90.12 86 SER A O 1
ATOM 679 N N . ALA A 1 87 ? 3.667 0.888 16.695 1.00 90.62 87 ALA A N 1
ATOM 680 C CA . ALA A 1 87 ? 4.040 -0.344 16.017 1.00 90.62 87 ALA A CA 1
ATOM 681 C C . ALA A 1 87 ? 4.679 -0.047 14.655 1.00 90.62 87 ALA A C 1
ATOM 683 O O . ALA A 1 87 ? 4.191 0.779 13.885 1.00 90.62 87 ALA A O 1
ATOM 684 N N . HIS A 1 88 ? 5.776 -0.747 14.365 1.00 87.38 88 HIS A N 1
ATOM 685 C CA . HIS A 1 88 ? 6.452 -0.667 13.075 1.00 87.38 88 HIS A CA 1
ATOM 686 C C . HIS A 1 88 ? 5.621 -1.334 11.982 1.00 87.38 88 HIS A C 1
ATOM 688 O O . HIS A 1 88 ? 5.141 -2.454 12.161 1.00 87.38 88 HIS A O 1
ATOM 694 N N . ASP A 1 89 ? 5.555 -0.693 10.822 1.00 86.50 89 ASP A N 1
ATOM 695 C CA . ASP A 1 89 ? 4.787 -1.160 9.670 1.00 86.50 89 ASP A CA 1
ATOM 696 C C . ASP A 1 89 ? 5.155 -2.584 9.220 1.00 86.50 89 ASP A C 1
ATOM 698 O O . ASP A 1 89 ? 4.277 -3.394 8.926 1.00 86.50 89 ASP A O 1
ATOM 702 N N . SER A 1 90 ? 6.442 -2.949 9.272 1.00 84.25 90 SER A N 1
ATOM 703 C CA . SER A 1 90 ? 6.908 -4.312 8.969 1.00 84.25 90 SER A CA 1
ATOM 704 C C . SER A 1 90 ? 6.322 -5.371 9.910 1.00 84.25 90 SER A C 1
ATOM 706 O O . SER A 1 90 ? 5.988 -6.474 9.478 1.00 84.25 90 SER A O 1
ATOM 708 N N . ARG A 1 91 ? 6.141 -5.038 11.195 1.00 89.25 91 ARG A N 1
ATOM 709 C CA . ARG A 1 91 ? 5.528 -5.935 12.184 1.00 89.25 91 ARG A CA 1
ATOM 710 C C . ARG A 1 91 ? 4.043 -6.135 11.896 1.00 89.25 91 ARG A C 1
ATOM 712 O O . ARG A 1 91 ? 3.556 -7.258 11.988 1.00 89.25 91 ARG A O 1
ATOM 719 N N . ILE A 1 92 ? 3.347 -5.060 11.536 1.00 91.38 92 ILE A N 1
ATOM 720 C CA . ILE A 1 92 ? 1.922 -5.102 11.190 1.00 91.38 92 ILE A CA 1
ATOM 721 C C . ILE A 1 92 ? 1.717 -5.926 9.915 1.00 91.38 92 ILE A C 1
ATOM 723 O O . ILE A 1 92 ? 0.810 -6.754 9.860 1.00 91.38 92 ILE A O 1
ATOM 727 N N . LEU A 1 93 ? 2.585 -5.755 8.912 1.00 90.44 93 LEU A N 1
ATOM 728 C CA . LEU A 1 93 ? 2.538 -6.541 7.679 1.00 90.44 93 LEU A CA 1
ATOM 729 C C . LEU A 1 93 ? 2.816 -8.030 7.930 1.00 90.44 93 LEU A C 1
ATOM 731 O O . LEU A 1 93 ? 2.110 -8.881 7.391 1.00 90.44 93 LEU A O 1
ATOM 735 N N . SER A 1 94 ? 3.785 -8.361 8.786 1.00 89.19 94 SER A N 1
ATOM 736 C CA . SER A 1 94 ? 4.069 -9.752 9.168 1.00 89.19 94 SER A CA 1
ATOM 737 C C . SER A 1 94 ? 2.868 -10.428 9.849 1.00 89.19 94 SER A C 1
ATOM 739 O O . SER A 1 94 ? 2.508 -11.560 9.509 1.00 89.19 94 SER A O 1
ATOM 741 N N . ASP A 1 95 ? 2.176 -9.724 10.752 1.00 90.50 95 ASP A N 1
ATOM 742 C CA . ASP A 1 95 ? 0.914 -10.213 11.326 1.00 90.50 95 ASP A CA 1
ATOM 743 C C . ASP A 1 95 ? -0.171 -10.358 10.250 1.00 90.50 95 ASP A C 1
ATOM 745 O O . ASP A 1 95 ? -0.822 -11.398 10.155 1.00 90.50 95 ASP A O 1
ATOM 749 N N . ALA A 1 96 ? -0.328 -9.361 9.375 1.00 91.50 96 ALA A N 1
ATOM 750 C CA . ALA A 1 96 ? -1.304 -9.414 8.292 1.00 91.50 96 ALA A CA 1
ATOM 751 C C . ALA A 1 96 ? -1.134 -10.657 7.408 1.00 91.50 96 ALA A C 1
ATOM 753 O O . ALA A 1 96 ? -2.137 -11.267 7.043 1.00 91.50 96 ALA A O 1
ATOM 754 N N . LEU A 1 97 ? 0.102 -11.049 7.095 1.00 90.00 97 LEU A N 1
ATOM 755 C CA . LEU A 1 97 ? 0.412 -12.207 6.249 1.00 90.00 97 LEU A CA 1
ATOM 756 C C . LEU A 1 97 ? 0.250 -13.552 6.977 1.00 90.00 97 LEU A C 1
ATOM 758 O O . LEU A 1 97 ? -0.204 -14.530 6.378 1.00 90.00 97 LEU A O 1
ATOM 762 N N . SER A 1 98 ? 0.601 -13.616 8.263 1.00 88.69 98 SER A N 1
ATOM 763 C CA . SER A 1 98 ? 0.578 -14.863 9.048 1.00 88.69 98 SER A CA 1
ATOM 764 C C . SER A 1 98 ? -0.812 -15.239 9.576 1.00 88.69 98 SER A C 1
ATOM 766 O O . SER A 1 98 ? -1.074 -16.404 9.887 1.00 88.69 98 SER A O 1
ATOM 768 N N . ARG A 1 99 ? -1.736 -14.277 9.651 1.00 87.56 99 ARG A N 1
ATOM 769 C CA . ARG A 1 99 ? -3.081 -14.479 10.198 1.00 87.56 99 ARG A CA 1
ATOM 770 C C . ARG A 1 99 ? -3.956 -15.448 9.389 1.00 87.56 99 ARG A C 1
ATOM 772 O O . ARG A 1 99 ? -4.014 -15.373 8.156 1.00 87.56 99 ARG A O 1
ATOM 779 N N . PRO A 1 100 ? -4.783 -16.273 10.061 1.00 84.12 100 PRO A N 1
ATOM 780 C CA . PRO A 1 100 ? -5.870 -16.997 9.406 1.00 84.12 100 PRO A CA 1
ATOM 781 C C . PRO A 1 100 ? -6.863 -16.025 8.753 1.00 84.12 100 PRO A C 1
ATOM 783 O O . PRO A 1 100 ? -7.519 -15.236 9.429 1.00 84.12 100 PRO A O 1
ATOM 786 N N . GLY A 1 101 ? -6.971 -16.070 7.422 1.00 82.12 101 GLY A N 1
ATOM 787 C CA . GLY A 1 101 ? -7.781 -15.106 6.666 1.00 82.12 101 GLY A CA 1
ATOM 788 C C . GLY A 1 101 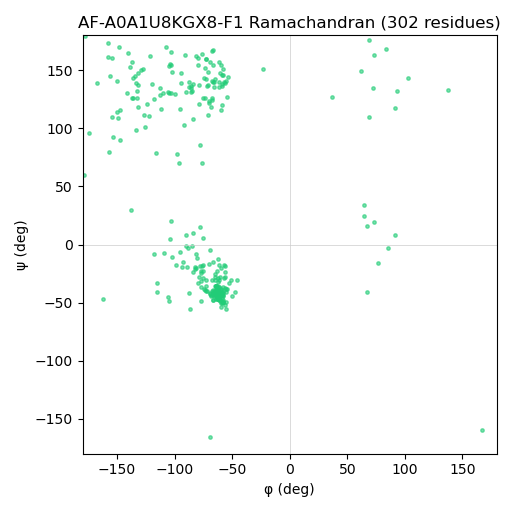? -7.168 -13.702 6.583 1.00 82.12 101 GLY A C 1
ATOM 789 O O . GLY A 1 101 ? -7.897 -12.750 6.318 1.00 82.12 101 GLY A O 1
ATOM 790 N N . GLY A 1 102 ? -5.860 -13.589 6.828 1.00 87.38 102 GLY A N 1
ATOM 791 C CA . GLY A 1 102 ? -5.066 -12.383 6.634 1.00 87.38 102 GLY A CA 1
ATOM 792 C C . GLY A 1 102 ? -4.878 -12.000 5.163 1.00 87.38 102 GLY A C 1
ATOM 793 O O . GLY A 1 102 ? -5.573 -12.507 4.279 1.00 87.38 102 GLY A O 1
ATOM 794 N N . LEU A 1 103 ? -3.936 -11.095 4.906 1.00 90.12 103 LEU A N 1
ATOM 795 C CA . LEU A 1 103 ? -3.595 -10.635 3.564 1.00 90.12 103 LEU A CA 1
ATOM 796 C C . LEU A 1 103 ? -3.156 -11.833 2.712 1.00 90.12 103 LEU A C 1
ATOM 798 O O . LEU A 1 103 ? -2.202 -12.535 3.047 1.00 90.12 103 LEU A O 1
ATOM 802 N N . ARG A 1 104 ? -3.871 -12.076 1.610 1.00 89.56 104 ARG A N 1
ATOM 803 C CA . ARG A 1 104 ? -3.519 -13.099 0.622 1.00 89.56 104 ARG A CA 1
ATOM 804 C C . ARG A 1 104 ? -3.070 -12.422 -0.658 1.00 89.56 104 ARG A C 1
ATOM 806 O O . ARG A 1 104 ? -3.749 -11.532 -1.164 1.00 89.56 104 ARG A O 1
ATOM 813 N N . ILE A 1 105 ? -1.929 -12.868 -1.159 1.00 90.38 105 ILE A N 1
ATOM 814 C CA . ILE A 1 105 ? -1.332 -12.384 -2.396 1.00 90.38 105 ILE A CA 1
ATOM 815 C C . ILE A 1 105 ? -1.416 -13.554 -3.381 1.00 90.38 105 ILE A C 1
ATOM 817 O O . ILE A 1 105 ? -0.864 -14.611 -3.067 1.00 90.38 105 ILE A O 1
ATOM 821 N N . PRO A 1 106 ? -2.160 -13.422 -4.495 1.00 90.25 106 PRO A N 1
ATOM 822 C CA . PRO A 1 106 ? -2.237 -14.471 -5.506 1.00 90.25 106 PRO A CA 1
ATOM 823 C C . PRO A 1 106 ? -0.855 -14.819 -6.064 1.00 90.25 106 PRO A C 1
ATOM 825 O O . PRO A 1 106 ? 0.038 -13.969 -6.116 1.00 90.25 106 PRO A O 1
ATOM 828 N N . GLU A 1 107 ? -0.680 -16.066 -6.492 1.00 88.81 107 GLU A N 1
ATOM 829 C CA . GLU A 1 107 ? 0.591 -16.534 -7.042 1.00 88.81 107 GLU A CA 1
ATOM 830 C C . GLU A 1 107 ? 1.003 -15.702 -8.268 1.00 88.81 107 GLU A C 1
ATOM 832 O O . GLU A 1 107 ? 0.184 -15.329 -9.105 1.00 88.81 107 GLU A O 1
ATOM 837 N N . GLY A 1 108 ? 2.286 -15.340 -8.339 1.00 90.31 108 GLY A N 1
ATOM 838 C CA . GLY A 1 108 ? 2.831 -14.480 -9.395 1.00 90.31 108 GLY A CA 1
ATOM 839 C C . GLY A 1 108 ? 2.519 -12.983 -9.248 1.00 90.31 108 GLY A C 1
ATOM 840 O O . GLY A 1 108 ? 3.223 -12.167 -9.854 1.00 90.31 108 GLY A O 1
ATOM 841 N N . LYS A 1 109 ? 1.544 -12.599 -8.413 1.00 94.12 109 LYS A N 1
ATOM 842 C CA . LYS A 1 109 ? 1.128 -11.205 -8.196 1.00 94.12 109 LYS A CA 1
ATOM 843 C C . LYS A 1 109 ? 1.872 -10.534 -7.048 1.00 94.12 109 LYS A C 1
ATOM 845 O O . LYS A 1 109 ? 2.505 -11.187 -6.220 1.00 94.12 109 LYS A O 1
ATOM 850 N N . TYR A 1 110 ? 1.820 -9.203 -7.013 1.00 95.00 110 TYR A N 1
ATOM 851 C CA . TYR A 1 110 ? 2.430 -8.424 -5.935 1.00 95.00 110 TYR A CA 1
ATOM 852 C C . TYR A 1 110 ? 1.796 -7.052 -5.710 1.00 95.00 110 TYR A C 1
ATOM 854 O O . TYR A 1 110 ? 1.157 -6.482 -6.595 1.00 95.00 110 TYR A O 1
ATOM 862 N 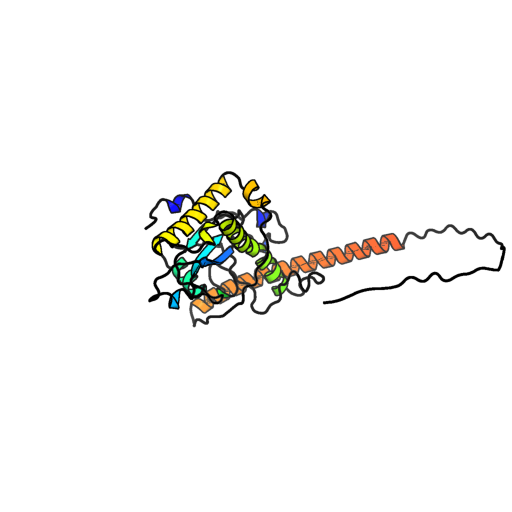N . TYR A 1 111 ? 2.038 -6.497 -4.525 1.00 95.56 111 TYR A N 1
ATOM 863 C CA . TYR A 1 111 ? 1.725 -5.112 -4.178 1.00 95.56 111 TYR A CA 1
ATOM 864 C C . TYR A 1 111 ? 2.980 -4.228 -4.189 1.00 95.56 111 TYR A C 1
ATOM 866 O O . TYR A 1 111 ? 4.095 -4.695 -3.959 1.00 95.56 111 TYR A O 1
ATOM 874 N N . LEU A 1 112 ? 2.820 -2.927 -4.410 1.00 95.38 112 LEU A N 1
ATOM 875 C CA . LEU A 1 112 ? 3.877 -1.949 -4.139 1.00 95.38 112 LEU A CA 1
ATOM 876 C C . LEU A 1 112 ? 3.816 -1.507 -2.679 1.00 95.38 112 LEU A C 1
ATOM 878 O O . LEU A 1 112 ? 2.753 -1.119 -2.211 1.00 95.38 112 LEU A O 1
ATOM 882 N N . ALA A 1 113 ? 4.940 -1.515 -1.971 1.00 92.69 113 ALA A N 1
ATOM 883 C CA . ALA A 1 113 ? 5.016 -1.070 -0.579 1.00 92.69 113 ALA A CA 1
ATOM 884 C C . ALA A 1 113 ? 6.023 0.073 -0.415 1.00 92.69 113 ALA A C 1
ATOM 886 O O . ALA A 1 113 ? 6.881 0.288 -1.278 1.00 92.69 113 ALA A O 1
ATOM 887 N N . ASP A 1 114 ? 5.922 0.808 0.694 1.00 87.06 114 ASP A N 1
ATOM 888 C CA . ASP A 1 114 ? 6.932 1.806 1.043 1.00 87.06 114 ASP A CA 1
ATOM 889 C C . ASP A 1 114 ? 8.266 1.146 1.431 1.00 87.06 114 ASP A C 1
ATOM 891 O O . ASP A 1 114 ? 8.349 0.003 1.883 1.00 87.06 114 ASP A O 1
ATOM 895 N N . THR A 1 115 ? 9.338 1.907 1.302 1.00 83.50 115 THR A N 1
ATOM 896 C CA . THR A 1 115 ? 10.707 1.550 1.657 1.00 83.50 115 THR A CA 1
ATOM 897 C C . THR A 1 115 ? 10.848 1.003 3.084 1.00 83.50 115 THR A C 1
ATOM 899 O O . THR A 1 115 ? 11.735 0.175 3.339 1.00 83.50 115 THR A O 1
ATOM 902 N N . GLY A 1 116 ? 9.990 1.447 4.013 1.00 81.62 116 GLY A N 1
ATOM 903 C CA . GLY A 1 116 ? 9.956 1.006 5.411 1.00 81.62 116 GLY A CA 1
ATOM 904 C C . GLY A 1 116 ? 9.615 -0.477 5.609 1.00 81.62 116 GLY A C 1
ATOM 905 O O . GLY A 1 116 ? 10.034 -1.063 6.606 1.00 81.62 116 GLY A O 1
ATOM 906 N N . TYR A 1 117 ? 8.946 -1.113 4.642 1.00 82.38 117 TYR A N 1
ATOM 907 C CA . TYR A 1 117 ? 8.524 -2.517 4.734 1.00 82.38 117 TYR A CA 1
ATOM 908 C C . TYR A 1 117 ? 9.630 -3.522 4.381 1.00 82.38 117 TYR A C 1
ATOM 910 O O . TYR A 1 117 ? 9.547 -4.685 4.768 1.00 82.38 117 TYR A O 1
ATOM 918 N N . GLY A 1 118 ? 10.676 -3.084 3.671 1.00 82.00 118 GLY A N 1
ATOM 919 C CA . GLY A 1 118 ? 11.657 -3.993 3.067 1.00 82.00 118 GLY A CA 1
ATOM 920 C C . GLY A 1 118 ? 11.087 -4.727 1.848 1.00 82.00 118 GLY A C 1
ATOM 921 O O . GLY A 1 118 ? 9.888 -4.715 1.608 1.00 82.00 118 GLY A O 1
ATOM 922 N N . ILE A 1 119 ? 11.945 -5.306 1.009 1.00 82.75 119 ILE A N 1
ATOM 923 C CA . ILE A 1 119 ? 11.490 -6.112 -0.135 1.00 82.75 119 ILE A CA 1
ATOM 924 C C . ILE A 1 119 ? 11.286 -7.560 0.308 1.00 82.75 119 ILE A C 1
ATOM 926 O O . ILE A 1 119 ? 12.137 -8.089 1.017 1.00 82.75 119 ILE A O 1
ATOM 930 N N . GLN A 1 120 ? 10.187 -8.193 -0.096 1.00 82.94 120 GLN A N 1
ATOM 931 C CA . GLN A 1 120 ? 9.906 -9.591 0.238 1.00 82.94 120 GLN A CA 1
ATOM 932 C C . GLN A 1 120 ? 8.924 -10.197 -0.769 1.00 82.94 120 GLN A C 1
ATOM 934 O O . GLN A 1 120 ? 8.367 -9.505 -1.622 1.00 82.94 120 GLN A O 1
ATOM 939 N N . ASN A 1 121 ? 8.694 -11.501 -0.656 1.00 82.88 121 ASN A N 1
ATOM 940 C CA . ASN A 1 121 ? 7.721 -12.198 -1.471 1.00 82.88 121 ASN A CA 1
ATOM 941 C C . ASN A 1 121 ? 6.322 -11.565 -1.407 1.00 82.88 121 ASN A C 1
ATOM 943 O O . ASN A 1 121 ? 5.762 -11.349 -0.334 1.00 82.88 121 ASN A O 1
ATOM 947 N N . GLY A 1 122 ? 5.772 -11.262 -2.584 1.00 87.75 122 GLY A N 1
ATOM 948 C CA . GLY A 1 122 ? 4.458 -10.651 -2.749 1.00 87.75 122 GLY A CA 1
ATOM 949 C C . GLY A 1 122 ? 4.426 -9.122 -2.655 1.00 87.75 122 GLY A C 1
ATOM 950 O O . GLY A 1 122 ? 3.367 -8.536 -2.890 1.00 87.75 122 GLY A O 1
ATOM 951 N N . TYR A 1 123 ? 5.543 -8.436 -2.377 1.00 89.69 123 TYR A N 1
ATOM 952 C CA . TYR A 1 123 ? 5.579 -6.973 -2.439 1.00 89.69 123 TYR A CA 1
ATOM 953 C C . TYR A 1 123 ? 6.937 -6.372 -2.808 1.00 89.69 123 TYR A C 1
ATOM 955 O O . TYR A 1 123 ? 8.000 -6.794 -2.358 1.00 89.69 123 TYR A O 1
ATOM 963 N N . ILE A 1 124 ? 6.895 -5.313 -3.618 1.00 93.88 124 ILE A N 1
ATOM 964 C CA . ILE A 1 124 ? 8.087 -4.629 -4.122 1.00 93.88 124 ILE A CA 1
ATOM 965 C C . ILE A 1 124 ? 8.187 -3.224 -3.529 1.00 93.88 124 ILE A C 1
ATOM 967 O O . ILE A 1 124 ? 7.262 -2.413 -3.616 1.00 93.88 124 ILE A O 1
ATOM 971 N N . THR A 1 125 ? 9.355 -2.924 -2.966 1.00 92.25 125 THR A N 1
ATOM 972 C CA . THR A 1 125 ? 9.714 -1.608 -2.423 1.00 92.25 125 THR A CA 1
ATOM 973 C C . THR A 1 125 ? 10.674 -0.869 -3.355 1.00 92.25 125 THR A C 1
ATOM 975 O O . THR A 1 125 ? 11.420 -1.511 -4.113 1.00 92.25 125 THR A O 1
ATOM 978 N N . PRO A 1 126 ? 10.683 0.476 -3.327 1.00 92.81 126 PRO A N 1
ATOM 979 C CA . PRO A 1 126 ? 11.594 1.256 -4.153 1.00 92.81 126 PRO A CA 1
ATOM 980 C C . PRO A 1 126 ? 13.049 1.054 -3.696 1.00 92.81 126 PRO A C 1
ATOM 982 O O . PRO A 1 126 ? 13.336 0.512 -2.622 1.00 92.81 126 PRO A O 1
ATOM 985 N N . TYR A 1 127 ? 14.001 1.474 -4.524 1.00 89.44 127 TYR A N 1
ATOM 986 C CA . TYR A 1 127 ? 15.409 1.496 -4.146 1.00 89.44 127 TYR A CA 1
ATOM 987 C C . TYR A 1 127 ? 15.645 2.537 -3.046 1.00 89.44 127 TYR A C 1
ATOM 989 O O . TYR A 1 127 ? 15.355 3.721 -3.225 1.00 89.44 127 TYR A O 1
ATOM 997 N N . ARG A 1 128 ? 16.213 2.093 -1.919 1.00 86.31 128 ARG A N 1
ATOM 998 C CA . ARG A 1 128 ? 16.628 2.958 -0.804 1.00 86.31 128 ARG A CA 1
ATOM 999 C C . ARG A 1 128 ? 17.697 3.949 -1.251 1.00 86.31 128 ARG A C 1
ATOM 1001 O O . ARG A 1 128 ? 18.656 3.549 -1.903 1.00 86.31 128 ARG A O 1
ATOM 1008 N N . GLY A 1 129 ? 17.546 5.212 -0.852 1.00 81.44 129 GLY A N 1
ATOM 1009 C CA . GLY A 1 129 ? 18.533 6.263 -1.125 1.00 81.44 129 GLY A CA 1
ATOM 1010 C C . GLY A 1 129 ? 18.672 6.635 -2.604 1.00 81.44 129 GLY A C 1
ATOM 1011 O O . GLY A 1 129 ? 19.660 7.255 -2.975 1.00 81.44 129 GLY A O 1
ATOM 1012 N N . VAL A 1 130 ? 17.712 6.248 -3.449 1.00 83.06 130 VAL A N 1
ATOM 1013 C CA . VAL A 1 130 ? 17.673 6.627 -4.865 1.00 83.06 130 VAL A CA 1
ATOM 1014 C C . VAL A 1 130 ? 16.589 7.676 -5.065 1.00 83.06 130 VAL A C 1
ATOM 1016 O O . VAL A 1 130 ? 15.459 7.495 -4.608 1.00 83.06 130 VAL A O 1
ATOM 1019 N N . ARG A 1 131 ? 16.940 8.761 -5.759 1.00 80.06 131 ARG A N 1
ATOM 1020 C CA . ARG A 1 131 ? 16.082 9.925 -6.001 1.00 80.06 131 ARG A CA 1
ATOM 1021 C C . ARG A 1 131 ? 14.757 9.544 -6.670 1.00 80.06 131 ARG A C 1
ATOM 1023 O O . ARG A 1 131 ? 14.720 8.744 -7.602 1.00 80.06 131 ARG A O 1
ATOM 1030 N N . TYR A 1 132 ? 13.678 10.178 -6.208 1.00 68.81 132 TYR A N 1
ATOM 1031 C CA . TYR A 1 132 ? 12.385 10.228 -6.894 1.00 68.81 132 TYR A CA 1
ATOM 1032 C C . TYR A 1 132 ? 11.585 11.459 -6.427 1.00 68.81 132 TYR A C 1
ATOM 1034 O O . TYR A 1 132 ? 10.704 11.372 -5.582 1.00 68.81 132 TYR A O 1
ATOM 1042 N N . HIS A 1 133 ? 11.886 12.654 -6.942 1.00 59.16 133 HIS A N 1
ATOM 1043 C CA . HIS A 1 133 ? 11.138 13.861 -6.560 1.00 59.16 133 HIS A CA 1
ATOM 1044 C C . HIS A 1 133 ? 10.547 14.565 -7.778 1.00 59.16 133 HIS A C 1
ATOM 1046 O O . HIS A 1 133 ? 11.263 14.988 -8.680 1.00 59.16 133 HIS A O 1
ATOM 1052 N N . LEU A 1 134 ? 9.216 14.703 -7.768 1.00 52.62 134 LEU A N 1
ATOM 1053 C CA . LEU A 1 134 ? 8.421 15.375 -8.801 1.00 52.62 134 LEU A CA 1
ATOM 1054 C C . LEU A 1 134 ? 8.519 16.909 -8.750 1.00 52.62 134 LEU A C 1
ATOM 1056 O O . LEU A 1 134 ? 8.148 17.548 -9.726 1.00 52.62 134 LEU A O 1
ATOM 1060 N N . LYS A 1 135 ? 8.966 17.510 -7.636 1.00 46.41 135 LYS A N 1
ATOM 1061 C CA . LYS A 1 135 ? 8.941 18.975 -7.446 1.00 46.41 135 LYS A CA 1
ATOM 1062 C C . LYS A 1 135 ? 10.311 19.642 -7.555 1.00 46.41 135 LYS A C 1
ATOM 1064 O O . LYS A 1 135 ? 10.424 20.632 -8.263 1.00 46.41 135 LYS A O 1
ATOM 1069 N N . GLU A 1 136 ? 11.341 19.087 -6.923 1.00 44.19 136 GLU A N 1
ATOM 1070 C CA . GLU A 1 136 ? 12.675 19.716 -6.884 1.00 44.19 136 GLU A CA 1
ATOM 1071 C C . GLU A 1 136 ? 13.475 19.535 -8.179 1.00 44.19 136 GLU A C 1
ATOM 1073 O O . GLU A 1 136 ? 14.384 20.308 -8.453 1.00 44.19 136 GLU A O 1
ATOM 1078 N N . PHE A 1 137 ? 13.093 18.564 -9.016 1.00 46.38 137 PHE A N 1
ATOM 1079 C CA . PHE A 1 137 ? 13.812 18.254 -10.248 1.00 46.38 137 PHE A CA 1
ATOM 1080 C C . PHE A 1 137 ? 12.901 17.977 -11.449 1.00 46.38 137 PHE A C 1
ATOM 1082 O O . PHE A 1 137 ? 13.251 17.208 -12.339 1.00 46.38 137 PHE A O 1
ATOM 1089 N N . SER A 1 138 ? 11.716 18.591 -11.488 1.00 51.19 138 SER A N 1
ATOM 1090 C CA . SER A 1 138 ? 10.753 18.415 -12.592 1.00 51.19 138 SER A CA 1
ATOM 1091 C C . SER A 1 138 ? 11.317 18.753 -13.984 1.00 51.19 138 SER A C 1
ATOM 1093 O O . SER A 1 138 ? 10.753 18.312 -14.985 1.00 51.19 138 SER A O 1
ATOM 1095 N N . ALA A 1 139 ? 12.424 19.501 -14.045 1.00 56.16 139 ALA A N 1
ATOM 1096 C CA . ALA A 1 139 ? 13.121 19.849 -15.277 1.00 56.16 139 ALA A CA 1
ATOM 1097 C C . ALA A 1 139 ? 13.973 18.702 -15.858 1.00 56.16 139 ALA A C 1
ATOM 1099 O O . ALA A 1 139 ? 14.198 18.676 -17.066 1.00 56.16 139 ALA A O 1
ATOM 1100 N N . GLU A 1 140 ? 14.421 17.746 -15.036 1.00 66.25 140 GLU A N 1
ATOM 1101 C CA . GLU A 1 140 ? 15.354 16.691 -15.447 1.00 66.25 140 GLU A CA 1
ATOM 1102 C C . GLU A 1 140 ? 14.713 15.306 -15.312 1.00 66.25 140 GLU A C 1
ATOM 1104 O O . GLU A 1 140 ? 14.193 14.919 -14.262 1.00 66.25 140 GLU A O 1
ATOM 1109 N N . GLY A 1 141 ? 14.727 14.552 -16.415 1.00 76.19 141 GLY A N 1
ATOM 1110 C CA . GLY A 1 141 ? 14.242 13.174 -16.439 1.00 76.19 141 GLY A CA 1
ATOM 1111 C C . GLY A 1 141 ? 15.111 12.232 -15.591 1.00 76.19 141 GLY A C 1
ATOM 1112 O O . GLY A 1 141 ? 16.211 12.600 -15.195 1.00 76.19 141 GLY A O 1
ATOM 1113 N N . PRO A 1 142 ? 14.643 10.999 -15.323 1.00 86.56 142 PRO A N 1
ATOM 1114 C CA . PRO A 1 142 ? 15.441 10.005 -14.606 1.00 86.56 142 PRO A CA 1
ATOM 1115 C C . PRO A 1 142 ? 16.751 9.702 -15.342 1.00 86.56 142 PRO A C 1
ATOM 1117 O O . PRO A 1 142 ? 16.743 9.521 -16.564 1.00 86.56 142 PRO A O 1
ATOM 1120 N N . GLU A 1 143 ? 17.845 9.587 -14.589 1.00 88.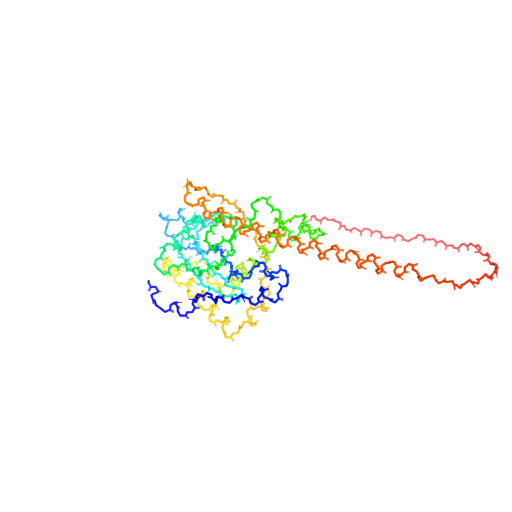50 143 GLU A N 1
ATOM 1121 C CA . GLU A 1 143 ? 19.203 9.408 -15.129 1.00 88.50 143 GLU A CA 1
ATOM 1122 C C . GLU A 1 143 ? 19.625 7.939 -15.229 1.00 88.50 143 GLU A C 1
ATOM 1124 O O . GLU A 1 143 ? 20.553 7.586 -15.957 1.00 88.50 143 GLU A O 1
ATOM 1129 N N . ASN A 1 144 ? 18.948 7.061 -14.490 1.00 90.81 144 ASN A N 1
ATOM 1130 C CA . ASN A 1 144 ? 19.263 5.641 -14.448 1.00 90.81 144 ASN A CA 1
ATOM 1131 C C . ASN A 1 144 ? 18.020 4.771 -14.213 1.00 90.81 144 ASN A C 1
ATOM 1133 O O . ASN A 1 144 ? 16.935 5.241 -13.857 1.00 90.81 144 ASN A O 1
ATOM 1137 N N . ALA A 1 145 ? 18.203 3.458 -14.377 1.00 94.94 145 ALA A N 1
ATOM 1138 C CA . ALA A 1 145 ? 17.143 2.465 -14.229 1.00 94.94 145 ALA A CA 1
ATOM 1139 C C . ALA A 1 145 ? 16.445 2.509 -12.860 1.00 94.94 145 ALA A C 1
ATOM 1141 O O . ALA A 1 145 ? 15.228 2.341 -12.781 1.00 94.94 145 ALA A O 1
ATOM 1142 N N . LYS A 1 146 ? 17.198 2.764 -11.783 1.00 93.56 146 LYS A N 1
ATOM 1143 C CA . LYS A 1 146 ? 16.660 2.778 -10.417 1.00 93.56 146 LYS A CA 1
ATOM 1144 C C . LYS A 1 146 ? 15.796 4.010 -10.165 1.00 93.56 146 LYS A C 1
ATOM 1146 O O . LYS A 1 146 ? 14.743 3.888 -9.546 1.00 93.56 146 LYS A O 1
ATOM 1151 N N . GLU A 1 147 ? 16.200 5.171 -10.671 1.00 91.88 147 GLU A N 1
ATOM 1152 C CA . GLU A 1 147 ? 15.402 6.401 -10.595 1.00 91.88 147 GLU A CA 1
ATOM 1153 C C . GLU A 1 147 ? 14.117 6.295 -11.406 1.00 91.88 147 GLU A C 1
ATOM 1155 O O . GLU A 1 147 ? 13.044 6.637 -10.909 1.00 91.88 147 GLU A O 1
ATOM 1160 N N . LEU A 1 148 ? 14.197 5.762 -12.632 1.00 91.94 148 LEU A N 1
ATOM 1161 C CA . LEU A 1 148 ? 13.005 5.525 -13.442 1.00 91.94 148 LEU A CA 1
ATOM 1162 C C . LEU A 1 148 ? 12.059 4.541 -12.741 1.00 91.94 148 LEU A C 1
ATOM 1164 O O . LEU A 1 148 ? 10.847 4.768 -12.723 1.00 91.94 148 LEU A O 1
ATOM 1168 N N . PHE A 1 149 ? 12.602 3.488 -12.121 1.00 95.06 149 PHE A N 1
ATOM 1169 C CA . PHE A 1 149 ? 11.820 2.572 -11.298 1.00 95.06 149 PHE A CA 1
ATOM 1170 C C . PHE A 1 149 ? 11.146 3.281 -10.125 1.00 95.06 149 PHE A C 1
ATOM 1172 O O . PHE A 1 149 ? 9.927 3.192 -10.007 1.00 95.06 149 PHE A O 1
ATOM 1179 N N . ASN A 1 150 ? 11.889 4.022 -9.299 1.00 93.19 150 ASN A N 1
ATOM 1180 C CA . ASN A 1 150 ? 11.322 4.717 -8.143 1.00 93.19 150 ASN A CA 1
ATOM 1181 C C . ASN A 1 150 ? 10.269 5.758 -8.551 1.00 93.19 150 ASN A C 1
ATOM 1183 O O . ASN A 1 150 ? 9.233 5.862 -7.899 1.00 93.19 150 ASN A O 1
ATOM 1187 N N . LEU A 1 151 ? 10.482 6.477 -9.658 1.00 89.62 151 LEU A N 1
ATOM 1188 C CA . LEU A 1 151 ? 9.514 7.430 -10.203 1.00 89.62 151 LEU A CA 1
ATOM 1189 C C . LEU A 1 151 ? 8.189 6.745 -10.576 1.00 89.62 151 LEU A C 1
ATOM 1191 O O . LEU A 1 151 ? 7.112 7.240 -10.240 1.00 89.62 151 LEU A O 1
ATOM 1195 N N . ARG A 1 152 ? 8.246 5.606 -11.278 1.00 91.25 152 ARG A N 1
ATOM 1196 C CA . ARG A 1 152 ? 7.044 4.859 -11.692 1.00 91.25 152 ARG A CA 1
ATOM 1197 C C . ARG A 1 152 ? 6.385 4.132 -10.527 1.00 91.25 152 ARG A C 1
ATOM 1199 O O . ARG A 1 152 ? 5.161 4.151 -10.434 1.00 91.25 152 ARG A O 1
ATOM 1206 N N . HIS A 1 153 ? 7.188 3.560 -9.632 1.00 92.56 153 HIS A N 1
ATOM 1207 C CA . HIS A 1 153 ? 6.744 2.955 -8.378 1.00 92.56 153 HIS A CA 1
ATOM 1208 C C . HIS A 1 153 ? 5.949 3.968 -7.554 1.00 92.56 153 HIS A C 1
ATOM 1210 O O . HIS A 1 153 ? 4.774 3.732 -7.286 1.00 92.56 153 HIS A O 1
ATOM 1216 N N . SER A 1 154 ? 6.537 5.134 -7.267 1.00 89.69 154 SER A N 1
ATOM 1217 C CA . SER A 1 154 ? 5.883 6.221 -6.532 1.00 89.69 154 SER A CA 1
ATOM 1218 C C . SER A 1 154 ? 4.603 6.688 -7.232 1.00 89.69 154 SER A C 1
ATOM 1220 O O . SER A 1 154 ? 3.564 6.812 -6.587 1.00 89.69 154 SER A O 1
ATOM 1222 N N . SER A 1 155 ? 4.628 6.838 -8.563 1.00 88.81 155 SER A N 1
ATOM 1223 C CA . SER A 1 155 ? 3.443 7.225 -9.339 1.00 88.81 155 SER A CA 1
ATOM 1224 C C . SER A 1 155 ? 2.272 6.248 -9.199 1.00 88.81 155 SER A C 1
ATOM 1226 O O . SER A 1 155 ? 1.131 6.700 -9.171 1.00 88.81 155 SER A O 1
ATOM 1228 N N . LEU A 1 156 ? 2.524 4.937 -9.145 1.00 90.62 156 LEU A N 1
ATOM 1229 C CA . LEU A 1 156 ? 1.482 3.934 -8.898 1.00 90.62 156 LEU A CA 1
ATOM 1230 C C . LEU A 1 156 ? 1.052 3.944 -7.427 1.00 90.62 156 LEU A C 1
ATOM 1232 O O . LEU A 1 156 ? -0.139 3.831 -7.121 1.00 90.62 156 LEU A O 1
ATOM 1236 N N . ARG A 1 157 ? 2.011 4.125 -6.514 1.00 91.44 157 ARG A N 1
ATOM 1237 C CA . ARG A 1 157 ? 1.772 4.122 -5.071 1.00 91.44 157 ARG A CA 1
ATOM 1238 C C . ARG A 1 157 ? 0.887 5.272 -4.596 1.00 91.44 157 ARG A C 1
ATOM 1240 O O . ARG A 1 157 ? 0.145 5.062 -3.648 1.00 91.44 157 ARG A O 1
ATOM 1247 N N . ILE A 1 158 ? 0.872 6.414 -5.290 1.00 87.00 158 ILE A N 1
ATOM 1248 C CA . ILE A 1 158 ? -0.056 7.541 -5.041 1.00 87.00 158 ILE A CA 1
ATOM 1249 C C . ILE A 1 158 ? -1.512 7.077 -4.852 1.00 87.00 158 ILE A C 1
ATOM 1251 O O . ILE A 1 158 ? -2.256 7.680 -4.085 1.00 87.00 158 ILE A O 1
ATOM 1255 N N . THR A 1 159 ? -1.923 5.979 -5.491 1.00 88.44 159 THR A N 1
ATOM 1256 C CA . THR A 1 159 ? -3.238 5.342 -5.298 1.00 88.44 159 THR A CA 1
ATOM 1257 C C . THR A 1 159 ? -3.575 5.104 -3.820 1.00 88.44 159 THR A C 1
ATOM 1259 O O . THR A 1 159 ? -4.686 5.413 -3.393 1.00 88.44 159 THR A O 1
ATOM 1262 N N . VAL A 1 160 ? -2.628 4.597 -3.019 1.00 90.62 160 VAL A N 1
ATOM 1263 C CA . VAL A 1 160 ? -2.879 4.261 -1.606 1.00 90.62 160 VAL A CA 1
ATOM 1264 C C . VAL A 1 160 ? -3.098 5.517 -0.758 1.00 90.62 160 VAL A C 1
ATOM 1266 O O . VAL A 1 160 ? -4.049 5.604 0.019 1.00 90.62 160 VAL A O 1
ATOM 1269 N N . GLU A 1 161 ? -2.276 6.539 -0.989 1.00 88.44 161 GLU A N 1
ATOM 1270 C CA . GLU A 1 161 ? -2.365 7.844 -0.334 1.00 88.44 161 GLU A CA 1
ATOM 1271 C C . GLU A 1 161 ? -3.663 8.557 -0.715 1.00 88.44 161 GLU A C 1
ATOM 1273 O O . GLU A 1 161 ? -4.354 9.109 0.146 1.00 88.44 161 GLU A O 1
ATOM 1278 N N . ARG A 1 162 ? -4.042 8.474 -1.996 1.00 87.12 162 ARG A N 1
ATOM 1279 C CA . ARG A 1 162 ? -5.299 9.008 -2.516 1.00 87.12 162 ARG A CA 1
ATOM 1280 C C . ARG A 1 162 ? -6.494 8.402 -1.798 1.00 87.12 162 ARG A C 1
ATOM 1282 O O . ARG A 1 162 ? -7.361 9.149 -1.348 1.00 87.12 162 ARG A O 1
ATOM 1289 N N . VAL A 1 163 ? -6.547 7.077 -1.668 1.00 91.50 163 VAL A N 1
ATOM 1290 C CA . VAL A 1 163 ? -7.677 6.411 -1.010 1.00 91.50 163 VAL A CA 1
ATOM 1291 C C . VAL A 1 163 ? -7.730 6.751 0.475 1.00 91.50 163 VAL A C 1
ATOM 1293 O O . VAL A 1 163 ? -8.815 7.031 0.978 1.00 91.50 163 VAL A O 1
ATOM 1296 N N . PHE A 1 164 ? -6.600 6.840 1.182 1.00 91.38 164 PHE A N 1
ATOM 1297 C CA . PHE A 1 164 ? -6.617 7.318 2.569 1.00 91.38 164 PHE A CA 1
ATOM 1298 C C . PHE A 1 164 ? -7.087 8.770 2.696 1.00 91.38 164 PHE A C 1
ATOM 1300 O O . PHE A 1 164 ? -7.854 9.086 3.611 1.00 91.38 164 PHE A O 1
ATOM 1307 N N . GLY A 1 165 ? -6.668 9.643 1.778 1.00 88.88 165 GLY A N 1
ATOM 1308 C CA . GLY A 1 165 ? -7.142 11.022 1.701 1.00 88.88 165 GLY A CA 1
ATOM 1309 C C . GLY A 1 165 ? -8.657 11.091 1.502 1.00 88.88 165 GLY A C 1
ATOM 1310 O O . GLY A 1 165 ? -9.343 11.764 2.276 1.00 88.88 165 GLY A O 1
ATOM 1311 N N . ILE A 1 166 ? -9.185 10.351 0.520 1.00 88.19 166 ILE A N 1
ATOM 1312 C CA . ILE A 1 166 ? -10.627 10.251 0.254 1.00 88.19 166 ILE A CA 1
ATOM 1313 C C . ILE A 1 166 ? -11.351 9.692 1.476 1.00 88.19 166 ILE A C 1
ATOM 1315 O O . ILE A 1 166 ? -12.290 10.321 1.950 1.00 88.19 166 ILE A O 1
ATOM 1319 N N . LEU A 1 167 ? -10.889 8.570 2.035 1.00 91.19 167 LEU A N 1
ATOM 1320 C CA . LEU A 1 167 ? -11.519 7.904 3.174 1.00 91.19 167 LEU A CA 1
ATOM 1321 C C . LEU A 1 167 ? -11.667 8.855 4.362 1.00 91.19 167 LEU A C 1
ATOM 1323 O O . LEU A 1 167 ? -12.756 8.988 4.918 1.00 91.19 167 LEU A O 1
ATOM 1327 N N . LYS A 1 168 ? -10.588 9.549 4.740 1.00 88.88 168 LYS A N 1
ATOM 1328 C CA . LYS A 1 168 ? -10.646 10.516 5.835 1.00 88.88 168 LYS A CA 1
ATOM 1329 C C . LYS A 1 168 ? -11.642 11.614 5.496 1.00 88.88 168 LYS A C 1
ATOM 1331 O O . LYS A 1 168 ? -12.469 11.962 6.341 1.00 88.88 168 LYS A O 1
ATOM 1336 N N . LYS A 1 169 ? -11.571 12.201 4.302 1.00 87.69 169 LYS A N 1
ATOM 1337 C CA . LYS A 1 169 ? -12.410 13.346 3.903 1.00 87.69 169 LYS A CA 1
ATOM 1338 C C . LYS A 1 169 ? -13.892 12.990 3.848 1.00 87.69 169 LYS A C 1
ATOM 1340 O O . LYS A 1 169 ? -14.700 13.711 4.425 1.00 87.69 169 LYS A O 1
ATOM 1345 N N . GLN A 1 170 ? -14.202 11.823 3.302 1.00 87.31 170 GLN A N 1
ATOM 1346 C CA . GLN A 1 170 ? -15.527 11.218 3.266 1.00 87.31 170 GLN A CA 1
ATOM 1347 C C . GLN A 1 170 ? -16.067 10.913 4.672 1.00 87.31 170 GLN A C 1
ATOM 1349 O O . GLN A 1 170 ? -17.221 11.204 4.973 1.00 87.31 170 GLN A O 1
ATOM 1354 N N . PHE A 1 171 ? -15.227 10.378 5.561 1.00 91.38 171 PHE A N 1
ATOM 1355 C CA . PHE A 1 171 ? -15.610 9.985 6.916 1.00 91.38 171 PHE A CA 1
ATOM 1356 C C . PHE A 1 171 ? -14.861 10.816 7.959 1.00 91.38 171 PHE A C 1
ATOM 1358 O O . PHE A 1 171 ? -13.924 10.353 8.609 1.00 91.38 171 PHE A O 1
ATOM 1365 N N . ARG A 1 172 ? -15.321 12.057 8.175 1.00 90.19 172 ARG A N 1
ATOM 1366 C CA . ARG A 1 172 ? -14.736 13.012 9.145 1.00 90.19 172 ARG A CA 1
ATOM 1367 C C . ARG A 1 172 ? -14.675 12.484 10.588 1.00 90.19 172 ARG A C 1
ATOM 1369 O O . ARG A 1 172 ? -13.882 12.979 11.389 1.00 90.19 172 ARG A O 1
ATOM 1376 N N . VAL A 1 173 ? -15.447 11.441 10.905 1.00 91.50 173 VAL A N 1
ATOM 1377 C CA . VAL A 1 173 ? -15.345 10.692 12.169 1.00 91.50 173 VAL A CA 1
ATOM 1378 C C . VAL A 1 173 ? -13.934 10.135 12.414 1.00 91.50 173 VAL A C 1
ATOM 1380 O O . VAL A 1 173 ? -13.527 10.033 13.565 1.00 91.50 173 VAL A O 1
ATOM 1383 N N . LEU A 1 174 ? -13.160 9.847 11.360 1.00 90.94 174 LEU A N 1
ATOM 1384 C CA . LEU A 1 174 ? -11.785 9.336 11.457 1.00 90.94 174 LEU A CA 1
ATOM 1385 C C . LEU A 1 174 ? -10.753 10.412 11.843 1.00 90.94 174 LEU A C 1
ATOM 1387 O O . LEU A 1 174 ? -9.693 10.082 12.374 1.00 90.94 174 LEU A O 1
ATOM 1391 N N . ASP A 1 175 ? -11.059 11.690 11.602 1.00 86.12 175 ASP A N 1
ATOM 1392 C CA . ASP A 1 175 ? -10.209 12.822 12.002 1.00 86.12 175 ASP A CA 1
ATOM 1393 C C . ASP A 1 175 ? -10.605 13.391 13.374 1.00 86.12 175 ASP A C 1
ATOM 1395 O O . ASP A 1 175 ? -9.847 14.148 13.983 1.00 86.12 175 ASP A O 1
ATOM 1399 N N . SER A 1 176 ? -11.786 13.036 13.878 1.00 86.00 176 SER A N 1
ATOM 1400 C CA . SER A 1 176 ? -12.307 13.530 15.154 1.00 86.00 176 SER A CA 1
ATOM 1401 C C . SER A 1 176 ? -11.688 12.780 16.334 1.00 86.00 176 SER A C 1
ATOM 1403 O O . SER A 1 176 ? -11.248 11.640 16.195 1.00 86.00 176 SER A O 1
ATOM 1405 N N . GLU A 1 177 ? -11.639 13.409 17.511 1.00 86.06 177 GLU A N 1
ATOM 1406 C CA . GLU A 1 177 ? -11.231 12.707 18.730 1.00 86.06 177 GLU A CA 1
ATOM 1407 C C . GLU A 1 177 ? -12.305 11.672 19.108 1.00 86.06 177 GLU A C 1
ATOM 1409 O O . GLU A 1 177 ? -13.459 12.049 19.338 1.00 86.06 177 GLU A O 1
ATOM 1414 N N . PRO A 1 178 ? -11.981 10.366 19.143 1.00 87.44 178 PRO A N 1
ATOM 1415 C CA . PRO A 1 178 ? -12.993 9.361 19.430 1.00 87.44 178 PRO A CA 1
ATOM 1416 C C . PRO A 1 178 ? -13.387 9.381 20.910 1.00 87.44 178 PRO A C 1
ATOM 1418 O O . PRO A 1 178 ? -12.534 9.490 21.782 1.00 87.44 178 PRO A O 1
ATOM 1421 N N . PHE A 1 179 ? -14.668 9.177 21.212 1.00 88.31 179 PHE A N 1
ATOM 1422 C CA . PHE A 1 179 ? -15.155 9.031 22.595 1.00 88.31 179 PHE A CA 1
ATOM 1423 C C . PHE A 1 179 ? -15.595 7.598 22.935 1.00 88.31 179 PHE A C 1
ATOM 1425 O O . PHE A 1 179 ? -15.910 7.287 24.082 1.00 88.31 179 PHE A O 1
ATOM 1432 N N . TRP A 1 180 ? -15.627 6.709 21.941 1.00 91.19 180 TRP A N 1
ATOM 1433 C CA . TRP A 1 180 ? -15.967 5.301 22.133 1.00 91.19 180 TRP A CA 1
ATOM 1434 C C . TRP A 1 180 ? -14.809 4.514 22.749 1.00 91.19 180 TRP A C 1
ATOM 1436 O O . TRP A 1 180 ? -13.656 4.933 22.692 1.00 91.19 180 TRP A O 1
ATOM 1446 N N . ASN A 1 181 ? -15.089 3.321 23.276 1.00 93.19 181 ASN A N 1
ATOM 1447 C CA . ASN A 1 181 ? -14.025 2.387 23.646 1.00 93.19 181 ASN A CA 1
ATOM 1448 C C . ASN A 1 181 ? -13.199 1.985 22.407 1.00 93.19 181 ASN A C 1
ATOM 1450 O O . ASN A 1 181 ? -13.689 2.038 21.276 1.00 93.19 181 ASN A O 1
ATOM 1454 N N . PHE A 1 182 ? -11.957 1.550 22.623 1.00 92.56 182 PHE A N 1
ATOM 1455 C CA . PHE A 1 182 ? -11.025 1.292 21.526 1.00 92.56 182 PHE A CA 1
ATOM 1456 C C . PHE A 1 182 ? -11.534 0.261 20.509 1.00 92.56 182 PHE A C 1
ATOM 1458 O O . PHE A 1 182 ? -11.394 0.473 19.310 1.00 92.56 182 PHE A O 1
ATOM 1465 N N . GLN A 1 183 ? -12.193 -0.812 20.955 1.00 93.44 183 GLN A N 1
ATOM 1466 C CA . GLN A 1 183 ? -12.709 -1.831 20.040 1.00 93.44 183 GLN A CA 1
ATOM 1467 C C . GLN A 1 183 ? -13.763 -1.253 19.087 1.00 93.44 183 GLN A C 1
ATOM 1469 O O . GLN A 1 183 ? -13.717 -1.512 17.888 1.00 93.44 183 GLN A O 1
ATOM 1474 N N . THR A 1 184 ? -14.662 -0.408 19.595 1.00 94.31 184 THR A N 1
ATOM 1475 C CA . THR A 1 184 ? -15.637 0.301 18.758 1.00 94.31 184 THR A CA 1
ATOM 1476 C C . THR A 1 184 ? -14.956 1.259 17.778 1.00 94.31 184 THR A C 1
ATOM 1478 O O . THR A 1 184 ? -15.397 1.369 16.639 1.00 94.31 184 THR A O 1
ATOM 1481 N N . GLN A 1 185 ? -13.856 1.913 18.166 1.00 94.94 185 GLN A N 1
ATOM 1482 C CA . GLN A 1 185 ? -13.081 2.752 17.243 1.00 94.94 185 GLN A CA 1
ATOM 1483 C C . GLN A 1 185 ? -12.492 1.931 16.086 1.00 94.94 185 GLN A C 1
ATOM 1485 O O . GLN A 1 185 ? -12.541 2.374 14.942 1.00 94.94 185 GLN A O 1
ATOM 1490 N N . VAL A 1 186 ? -11.971 0.729 16.359 1.00 94.88 186 VAL A N 1
ATOM 1491 C CA . VAL A 1 186 ? -11.480 -0.203 15.323 1.00 94.88 186 VAL A CA 1
ATOM 1492 C C . VAL A 1 186 ? -12.609 -0.609 14.376 1.00 94.88 186 VAL A C 1
ATOM 1494 O O . VAL A 1 186 ? -12.446 -0.582 13.157 1.00 94.88 186 VAL A O 1
ATOM 1497 N N . ASP A 1 187 ? -13.775 -0.936 14.928 1.00 95.12 187 ASP A N 1
ATOM 1498 C CA . ASP A 1 187 ? -14.943 -1.342 14.148 1.00 95.12 187 ASP A CA 1
ATOM 1499 C C . ASP A 1 187 ? -15.454 -0.205 13.238 1.00 95.12 187 ASP A C 1
ATOM 1501 O O . ASP A 1 187 ? -15.841 -0.458 12.096 1.00 95.12 187 ASP A O 1
ATOM 1505 N N . ILE A 1 188 ? -15.386 1.052 13.698 1.00 94.88 188 ILE A N 1
ATOM 1506 C CA . ILE A 1 188 ? -15.708 2.242 12.891 1.00 94.88 188 ILE A CA 1
ATOM 1507 C C . ILE A 1 188 ? -14.755 2.375 11.698 1.00 94.88 188 ILE A C 1
ATOM 1509 O O . ILE A 1 188 ? -15.221 2.620 10.585 1.00 94.88 188 ILE A O 1
ATOM 1513 N N . VAL A 1 189 ? -13.445 2.183 11.896 1.00 95.44 189 VAL A N 1
ATOM 1514 C CA . VAL A 1 189 ? -12.460 2.221 10.797 1.00 95.44 189 VAL A CA 1
ATOM 1515 C C . VAL A 1 189 ? -12.812 1.185 9.731 1.00 95.44 189 VAL A C 1
ATOM 1517 O O . VAL A 1 189 ? -12.909 1.518 8.550 1.00 95.44 189 VAL A O 1
ATOM 1520 N N . LEU A 1 190 ? -13.067 -0.058 10.148 1.00 94.94 190 LEU A N 1
ATOM 1521 C CA . LEU A 1 190 ? -13.432 -1.140 9.231 1.00 94.94 190 LEU A CA 1
ATOM 1522 C C . LEU A 1 190 ? -14.745 -0.846 8.493 1.00 94.94 190 LEU A C 1
ATOM 1524 O O . LEU A 1 190 ? -14.832 -1.072 7.285 1.00 94.94 190 LEU A O 1
ATOM 1528 N N . ALA A 1 191 ? -15.749 -0.310 9.192 1.00 94.62 191 ALA A N 1
ATOM 1529 C CA . ALA A 1 191 ? -17.016 0.088 8.588 1.00 94.62 191 ALA A CA 1
ATOM 1530 C C . ALA A 1 191 ? -16.827 1.184 7.526 1.00 94.62 191 ALA A C 1
ATOM 1532 O O . ALA A 1 191 ? -17.398 1.075 6.442 1.00 94.62 191 ALA A O 1
ATOM 1533 N N . CYS A 1 192 ? -15.985 2.190 7.788 1.00 94.62 192 CYS A N 1
ATOM 1534 C CA . CYS A 1 192 ? -15.677 3.245 6.818 1.00 94.62 192 CYS A CA 1
ATOM 1535 C C . CYS A 1 192 ? -15.047 2.672 5.540 1.00 94.62 192 CYS A C 1
ATOM 1537 O O . CYS A 1 192 ? -15.480 3.019 4.444 1.00 94.62 192 CYS A O 1
ATOM 1539 N N . CYS A 1 193 ? -14.087 1.747 5.656 1.00 94.69 193 CYS A N 1
ATOM 1540 C CA . CYS A 1 193 ? -13.483 1.098 4.485 1.00 94.69 193 CYS A CA 1
ATOM 1541 C C . CYS A 1 193 ? -14.503 0.268 3.683 1.00 94.69 193 CYS A C 1
ATOM 1543 O O . CYS A 1 193 ? -14.485 0.273 2.453 1.00 94.69 193 CYS A O 1
ATOM 1545 N N . ILE A 1 194 ? -15.425 -0.418 4.367 1.00 92.50 194 ILE A N 1
ATOM 1546 C CA . ILE A 1 194 ? -16.511 -1.175 3.725 1.00 92.50 194 ILE A CA 1
ATOM 1547 C C . ILE A 1 194 ? -17.456 -0.237 2.965 1.00 92.50 194 ILE A C 1
ATOM 1549 O O . ILE A 1 194 ? -17.792 -0.510 1.812 1.00 92.50 194 ILE A O 1
ATOM 1553 N N . PHE A 1 195 ? -17.875 0.871 3.583 1.00 91.81 195 PHE A N 1
ATOM 1554 C CA . PHE A 1 195 ? -18.739 1.851 2.927 1.00 91.81 195 PHE A CA 1
ATOM 1555 C C . PHE A 1 195 ? -18.046 2.528 1.748 1.00 91.81 195 PHE A C 1
ATOM 1557 O O . PHE A 1 195 ? -18.674 2.701 0.707 1.00 91.81 195 PHE A O 1
ATOM 1564 N N . HIS A 1 196 ? -16.755 2.837 1.873 1.00 91.81 196 HIS A N 1
ATOM 1565 C CA . HIS A 1 196 ? -15.956 3.349 0.766 1.00 91.81 196 HIS A CA 1
ATOM 1566 C C . HIS A 1 196 ? -15.994 2.399 -0.440 1.00 91.81 196 HIS A C 1
ATOM 1568 O O . HIS A 1 196 ? -16.383 2.809 -1.530 1.00 91.81 196 HIS A O 1
ATOM 1574 N N . ASN A 1 197 ? -15.693 1.111 -0.236 1.00 91.88 197 ASN A N 1
ATOM 1575 C CA . ASN A 1 197 ? -15.757 0.106 -1.303 1.00 91.88 197 ASN A CA 1
ATOM 1576 C C . ASN A 1 197 ? -17.147 -0.011 -1.932 1.00 91.88 197 ASN A C 1
ATOM 1578 O O . ASN A 1 197 ? -17.258 -0.181 -3.146 1.00 91.88 197 ASN A O 1
ATOM 1582 N N . HIS A 1 198 ? -18.202 0.046 -1.114 1.00 88.88 198 HIS A N 1
ATOM 1583 C CA . HIS A 1 198 ? -19.573 -0.004 -1.609 1.00 88.88 198 HIS A CA 1
ATOM 1584 C C . HIS A 1 198 ? -19.880 1.192 -2.516 1.00 88.88 198 HIS A C 1
ATOM 1586 O O . HIS A 1 198 ? -20.386 1.002 -3.618 1.00 88.88 198 HIS A O 1
ATOM 1592 N N . LEU A 1 199 ? -19.512 2.401 -2.089 1.00 86.88 199 LEU A N 1
ATOM 1593 C CA . LEU A 1 199 ? -19.740 3.628 -2.853 1.00 86.88 199 LEU A CA 1
ATOM 1594 C C . LEU A 1 199 ? -18.920 3.652 -4.146 1.00 86.88 199 LEU A C 1
ATOM 1596 O O . LEU A 1 199 ? -19.478 3.937 -5.199 1.00 86.88 199 LEU A O 1
ATOM 1600 N N . MET A 1 200 ? -17.664 3.201 -4.107 1.00 86.06 200 MET A N 1
ATOM 1601 C CA . MET A 1 200 ? -16.846 2.989 -5.310 1.00 86.06 200 MET A CA 1
ATOM 1602 C C . MET A 1 200 ? -17.431 1.946 -6.279 1.00 86.06 200 MET A C 1
ATOM 1604 O O . MET A 1 200 ? -17.008 1.874 -7.429 1.00 86.06 200 MET A O 1
ATOM 1608 N N . GLY A 1 201 ? -18.361 1.094 -5.838 1.00 81.81 201 GLY A N 1
ATOM 1609 C CA . GLY A 1 201 ? -19.086 0.162 -6.705 1.00 81.81 201 GLY A CA 1
ATOM 1610 C C . GLY A 1 201 ? -20.371 0.733 -7.313 1.00 81.81 201 GLY A C 1
ATOM 1611 O O . GLY A 1 201 ? -20.861 0.169 -8.287 1.00 81.81 201 GLY A O 1
ATOM 1612 N N . VAL A 1 202 ? -20.920 1.810 -6.741 1.00 82.19 202 VAL A N 1
ATOM 1613 C CA . VAL A 1 202 ? -22.202 2.411 -7.148 1.00 82.19 202 VAL A CA 1
ATOM 1614 C C . VAL A 1 202 ? -21.988 3.704 -7.936 1.00 82.19 202 VAL A C 1
ATOM 1616 O O . VAL A 1 202 ? -22.569 3.847 -9.007 1.00 82.19 202 VAL A O 1
ATOM 1619 N N . ASP A 1 203 ? -21.149 4.617 -7.438 1.00 75.44 203 ASP A N 1
ATOM 1620 C CA . ASP A 1 203 ? -20.850 5.903 -8.080 1.00 75.44 203 ASP A CA 1
ATOM 1621 C C . ASP A 1 203 ? -19.394 6.343 -7.810 1.00 75.44 203 ASP A C 1
ATOM 1623 O O . ASP A 1 203 ? -19.099 7.024 -6.823 1.00 75.44 203 ASP A O 1
ATOM 1627 N N . PRO A 1 204 ? -18.447 5.946 -8.679 1.00 71.31 204 PRO A N 1
ATOM 1628 C CA . PRO A 1 204 ? -17.051 6.360 -8.571 1.00 71.31 204 PRO A CA 1
ATOM 1629 C C . PRO A 1 204 ? -16.835 7.858 -8.831 1.00 71.31 204 PRO A C 1
ATOM 1631 O O . PRO A 1 204 ? -15.887 8.440 -8.308 1.00 71.31 204 PRO A O 1
ATOM 1634 N N . SER A 1 205 ? -17.661 8.492 -9.669 1.00 65.12 205 SER A N 1
ATOM 1635 C CA . SER A 1 205 ? -17.387 9.831 -10.205 1.00 65.12 205 SER A CA 1
ATOM 1636 C C . SER A 1 205 ? -17.551 10.930 -9.156 1.00 65.12 205 SER A C 1
ATOM 1638 O O . SER A 1 205 ? -16.753 11.870 -9.137 1.00 65.12 205 SER A O 1
ATOM 1640 N N . ASP A 1 206 ? -18.509 10.790 -8.240 1.00 64.44 206 ASP A N 1
ATOM 1641 C CA . ASP A 1 206 ? -18.741 11.760 -7.161 1.00 64.44 206 ASP A CA 1
ATOM 1642 C C . ASP A 1 206 ? -17.547 11.858 -6.186 1.00 64.44 206 ASP A C 1
ATOM 1644 O O . ASP A 1 206 ? -17.151 12.941 -5.752 1.00 64.44 206 ASP A O 1
ATOM 1648 N N . LEU A 1 207 ? -16.877 10.732 -5.918 1.00 62.03 207 LEU A N 1
ATOM 1649 C CA . LEU A 1 207 ? -15.732 10.664 -4.999 1.00 62.03 207 LE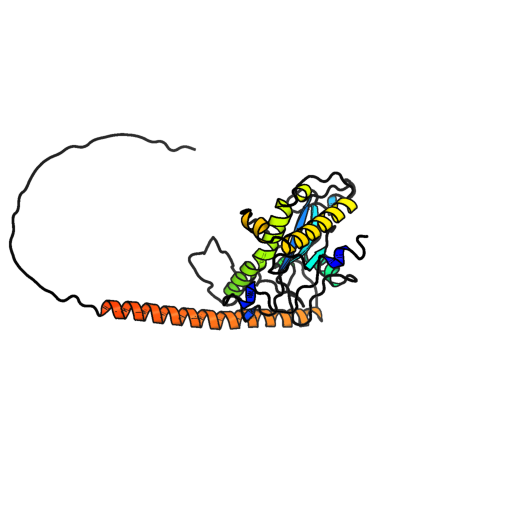U A CA 1
ATOM 1650 C C . LEU A 1 207 ? -14.434 11.212 -5.610 1.00 62.03 207 LEU A C 1
ATOM 1652 O O . LEU A 1 207 ? -13.591 11.768 -4.901 1.00 62.03 207 LEU A O 1
ATOM 1656 N N . LEU A 1 208 ? -14.260 11.073 -6.928 1.00 62.41 208 LEU A N 1
ATOM 1657 C CA . LEU A 1 208 ? -13.054 11.522 -7.634 1.00 62.41 208 LEU A CA 1
ATOM 1658 C C . LEU A 1 208 ? -13.048 13.033 -7.893 1.00 62.41 208 LEU A C 1
ATOM 1660 O O . LEU A 1 208 ? -11.969 13.628 -7.942 1.00 62.41 208 LEU A O 1
ATOM 1664 N N . ASN A 1 209 ? -14.230 13.645 -8.008 1.00 55.38 209 ASN A N 1
ATOM 1665 C CA . ASN A 1 209 ? -14.412 15.057 -8.351 1.00 55.38 209 ASN A CA 1
ATOM 1666 C C . ASN A 1 209 ? -14.251 16.024 -7.163 1.00 55.38 209 ASN A C 1
ATOM 1668 O O . ASN A 1 209 ? -14.172 17.232 -7.370 1.00 55.38 209 ASN A O 1
ATOM 1672 N N . GLN A 1 210 ? -14.130 15.531 -5.925 1.00 55.59 210 GLN A N 1
ATOM 1673 C CA . GLN A 1 210 ? -14.029 16.379 -4.724 1.00 55.59 210 GLN A CA 1
ATOM 1674 C C . GLN A 1 210 ? -12.659 17.071 -4.523 1.00 55.59 210 GLN A C 1
ATOM 1676 O O . GLN A 1 210 ? -12.456 17.732 -3.508 1.00 55.59 210 GLN A O 1
ATOM 1681 N N . GLY A 1 211 ? -11.706 16.967 -5.463 1.00 52.31 211 GLY A N 1
ATOM 1682 C CA . GLY A 1 211 ? -10.499 17.819 -5.480 1.00 52.31 211 GLY A CA 1
ATOM 1683 C C . GLY A 1 211 ? -9.545 17.628 -4.291 1.00 52.31 211 GLY A C 1
ATOM 1684 O O . GLY A 1 211 ? -8.937 18.572 -3.792 1.00 52.31 211 GLY A O 1
ATOM 1685 N N . LEU A 1 212 ? -9.428 16.404 -3.780 1.00 48.16 212 LEU A N 1
ATOM 1686 C CA . LEU A 1 212 ? -8.860 16.143 -2.463 1.00 48.16 212 LEU A CA 1
ATOM 1687 C C . LEU A 1 212 ? -7.361 15.770 -2.483 1.00 48.16 212 LEU A C 1
ATOM 1689 O O . LEU A 1 212 ? -7.038 14.644 -2.120 1.00 48.16 212 LEU A O 1
ATOM 1693 N N . TYR A 1 213 ? -6.437 16.689 -2.793 1.00 43.81 213 TYR A N 1
ATOM 1694 C CA . TYR A 1 213 ? -4.993 16.420 -2.617 1.00 43.81 213 TYR A CA 1
ATOM 1695 C C . TYR A 1 213 ? -4.197 17.586 -2.014 1.00 43.81 213 TYR A C 1
ATOM 1697 O O . TYR A 1 213 ? -4.170 18.672 -2.576 1.00 43.81 213 TYR A O 1
ATOM 1705 N N . GLU A 1 214 ? -3.475 17.299 -0.927 1.00 34.66 214 GLU A N 1
ATOM 1706 C CA . GLU A 1 214 ? -2.182 17.905 -0.585 1.00 34.66 214 GLU A CA 1
ATOM 1707 C C . GLU A 1 214 ? -1.277 16.758 -0.112 1.00 34.66 214 GLU A C 1
ATOM 1709 O O . GLU A 1 214 ? -1.676 15.957 0.735 1.00 34.66 214 GLU A O 1
ATOM 1714 N N . ALA A 1 215 ? -0.100 16.617 -0.723 1.00 34.31 215 ALA A N 1
ATOM 1715 C CA . ALA A 1 215 ? 0.845 15.551 -0.403 1.00 34.31 215 ALA A CA 1
ATOM 1716 C C . ALA A 1 215 ? 1.516 15.841 0.949 1.00 34.31 215 ALA A C 1
ATOM 1718 O O . ALA A 1 215 ? 2.085 16.917 1.119 1.00 34.31 215 ALA A O 1
ATOM 1719 N N . SER A 1 216 ? 1.472 14.896 1.893 1.00 34.88 216 SER A N 1
ATOM 1720 C CA . SER A 1 216 ? 2.241 14.987 3.138 1.00 34.88 216 SER A CA 1
ATOM 1721 C C . SER A 1 216 ? 3.461 14.077 3.086 1.00 34.88 216 SER A C 1
ATOM 1723 O O . SER A 1 216 ? 3.317 12.890 2.807 1.00 34.88 216 SER A O 1
ATOM 1725 N N . GLU A 1 217 ? 4.622 14.627 3.432 1.00 32.28 217 GLU A N 1
ATOM 1726 C CA . GLU A 1 217 ? 5.878 13.904 3.628 1.00 32.28 217 GLU A CA 1
ATOM 1727 C C . GLU A 1 217 ? 5.776 12.866 4.759 1.00 32.28 217 GLU A C 1
ATOM 1729 O O . GLU A 1 217 ? 5.192 13.106 5.831 1.00 32.28 217 GLU A O 1
ATOM 1734 N N . SER A 1 218 ? 6.381 11.703 4.526 1.00 31.14 218 SER A N 1
ATOM 1735 C CA . SER A 1 218 ? 6.616 10.691 5.551 1.00 31.14 218 SER A CA 1
ATOM 1736 C C . SER A 1 218 ? 8.060 10.197 5.507 1.00 31.14 218 SER A C 1
ATOM 1738 O O . SER A 1 218 ? 8.507 9.623 4.516 1.00 31.14 218 SER A O 1
ATOM 1740 N N . ASP A 1 219 ? 8.755 10.422 6.623 1.00 26.84 219 ASP A N 1
ATOM 1741 C CA . ASP A 1 219 ? 10.127 10.005 6.901 1.00 26.84 219 ASP A CA 1
ATOM 1742 C C . ASP A 1 219 ? 10.264 8.491 7.126 1.00 26.84 219 ASP A C 1
ATOM 1744 O O . ASP A 1 219 ? 9.517 7.869 7.892 1.00 26.84 219 ASP A O 1
ATOM 1748 N N . LEU A 1 220 ? 11.302 7.913 6.522 1.00 27.98 220 LEU A N 1
ATOM 1749 C CA . LEU A 1 220 ? 11.657 6.496 6.603 1.00 27.98 220 LEU A CA 1
ATOM 1750 C C . LEU A 1 220 ? 12.503 6.176 7.851 1.00 27.98 220 LEU A C 1
ATOM 1752 O O . LEU A 1 220 ? 13.527 6.811 8.087 1.00 27.98 220 LEU A O 1
ATOM 1756 N N . ILE A 1 221 ? 12.146 5.119 8.601 1.00 28.39 221 ILE A N 1
ATOM 1757 C CA . ILE A 1 221 ? 13.035 4.449 9.578 1.00 28.39 221 ILE A CA 1
ATOM 1758 C C . ILE A 1 221 ? 12.996 2.923 9.381 1.00 28.39 221 ILE A C 1
ATOM 1760 O O . ILE A 1 221 ? 11.936 2.328 9.200 1.00 28.39 221 ILE A O 1
ATOM 1764 N N . ILE A 1 222 ? 14.193 2.333 9.451 1.00 33.56 222 ILE A N 1
ATOM 1765 C CA . ILE A 1 222 ? 14.599 0.935 9.232 1.00 33.56 222 ILE A CA 1
ATOM 1766 C C . ILE A 1 222 ? 14.121 0.003 10.364 1.00 33.56 222 ILE A C 1
ATOM 1768 O O . ILE A 1 222 ? 14.139 0.396 11.531 1.00 33.56 222 ILE A O 1
ATOM 1772 N N . PRO A 1 223 ? 13.836 -1.273 10.047 1.00 34.59 223 PRO A N 1
ATOM 1773 C CA . PRO A 1 223 ? 14.393 -2.345 10.871 1.00 34.59 223 PRO A CA 1
ATOM 1774 C C . PRO A 1 223 ? 15.112 -3.433 10.054 1.00 34.59 223 PRO A C 1
ATOM 1776 O O . PRO A 1 223 ? 14.808 -3.696 8.891 1.00 34.59 223 PRO A O 1
ATOM 1779 N N . THR A 1 224 ? 16.111 -4.029 10.704 1.00 37.62 224 THR A N 1
ATOM 1780 C CA . THR A 1 224 ? 16.945 -5.163 10.281 1.00 37.62 224 THR A CA 1
ATOM 1781 C C . THR A 1 224 ? 16.305 -6.496 10.666 1.00 37.62 224 THR A C 1
ATOM 1783 O O . THR A 1 224 ? 15.845 -6.626 11.799 1.00 37.62 224 THR A O 1
ATOM 1786 N N . LEU A 1 225 ? 16.378 -7.500 9.786 1.00 36.94 225 LEU A N 1
ATOM 1787 C CA . LEU A 1 225 ? 16.197 -8.916 10.128 1.00 36.94 225 LEU A CA 1
ATOM 1788 C C . LEU A 1 225 ? 17.246 -9.796 9.422 1.00 36.94 225 LEU A C 1
ATOM 1790 O O . LEU A 1 225 ? 17.861 -9.398 8.432 1.00 36.94 225 LEU A O 1
ATOM 1794 N N . THR A 1 226 ? 17.473 -10.963 10.019 1.00 46.41 226 THR A N 1
ATOM 1795 C CA . THR A 1 226 ? 18.572 -11.928 9.841 1.00 46.41 226 THR A CA 1
ATOM 1796 C C . THR A 1 226 ? 17.981 -13.340 9.688 1.00 46.41 226 THR A C 1
ATOM 1798 O O . THR A 1 226 ? 17.042 -13.640 10.407 1.00 46.41 226 THR A O 1
ATOM 1801 N N . GLU A 1 227 ? 18.503 -14.326 8.941 1.00 55.03 227 GLU A N 1
ATOM 1802 C CA . GLU A 1 227 ? 19.623 -14.364 7.991 1.00 55.03 227 GLU A CA 1
ATOM 1803 C C . GLU A 1 227 ? 19.799 -15.792 7.365 1.00 55.03 227 GLU A C 1
ATOM 1805 O O . GLU A 1 227 ? 20.882 -16.358 7.460 1.00 55.03 227 GLU A O 1
ATOM 1810 N N . ARG A 1 228 ? 18.846 -16.426 6.650 1.00 45.66 228 ARG A N 1
ATOM 1811 C CA . ARG A 1 228 ? 19.256 -17.457 5.638 1.00 45.66 228 ARG A CA 1
ATOM 1812 C C . ARG A 1 228 ? 18.223 -17.842 4.586 1.00 45.66 228 ARG A C 1
ATOM 1814 O O . ARG A 1 228 ? 18.583 -17.852 3.415 1.00 45.66 228 ARG A O 1
ATOM 1821 N N . GLU A 1 229 ? 16.980 -18.101 4.972 1.00 47.22 229 GLU A N 1
ATOM 1822 C CA . GLU A 1 229 ? 15.909 -18.477 4.029 1.00 47.22 229 GLU A CA 1
ATOM 1823 C C . GLU A 1 229 ? 15.218 -17.227 3.466 1.00 47.22 229 GLU A C 1
ATOM 1825 O O . GLU A 1 229 ? 15.123 -17.075 2.250 1.00 47.22 229 GLU A O 1
ATOM 1830 N N . GLU A 1 230 ? 14.963 -16.230 4.325 1.00 53.44 230 GLU A N 1
ATOM 1831 C CA . GLU A 1 230 ? 14.579 -14.866 3.924 1.00 53.44 230 GLU A CA 1
ATOM 1832 C C . GLU A 1 230 ? 15.563 -14.263 2.909 1.00 53.44 230 GLU A C 1
ATOM 1834 O O . GLU A 1 230 ? 15.163 -13.545 2.001 1.00 53.44 230 GLU A O 1
ATOM 1839 N N . ARG A 1 231 ? 16.863 -14.593 2.995 1.00 59.91 231 ARG A N 1
ATOM 1840 C CA . ARG A 1 231 ? 17.871 -14.065 2.060 1.00 59.91 231 ARG A CA 1
ATOM 1841 C C . ARG A 1 231 ? 17.645 -14.538 0.626 1.00 59.91 231 ARG A C 1
ATOM 1843 O O . ARG A 1 231 ? 18.038 -13.826 -0.293 1.00 59.91 231 ARG A O 1
ATOM 1850 N N . GLN A 1 232 ? 17.093 -15.732 0.412 1.00 61.62 232 GLN A N 1
ATOM 1851 C CA . GLN A 1 232 ? 16.881 -16.248 -0.939 1.00 61.62 232 GLN A CA 1
ATOM 1852 C C . GLN A 1 232 ? 15.668 -15.581 -1.589 1.00 61.62 232 GLN A C 1
ATOM 1854 O O . GLN A 1 232 ? 15.810 -15.014 -2.669 1.00 61.62 232 GLN A O 1
ATOM 1859 N N . GLU A 1 233 ? 14.538 -15.521 -0.886 1.00 69.12 233 GLU A N 1
ATOM 1860 C CA . GLU A 1 233 ? 13.332 -14.837 -1.372 1.00 69.12 233 GLU A CA 1
ATOM 1861 C C . GLU A 1 233 ? 13.571 -13.333 -1.575 1.00 69.12 233 GLU A C 1
ATOM 1863 O O . GLU A 1 233 ? 13.206 -12.766 -2.604 1.00 69.12 233 GLU A O 1
ATOM 1868 N N . VAL A 1 234 ? 14.261 -12.678 -0.635 1.00 79.31 234 VAL A N 1
ATOM 1869 C CA . VAL A 1 234 ? 14.656 -11.265 -0.763 1.00 79.31 234 VAL A CA 1
ATOM 1870 C C . VAL A 1 234 ? 15.536 -11.053 -1.996 1.00 79.31 234 VAL A C 1
ATOM 1872 O O . VAL A 1 234 ? 15.376 -10.046 -2.691 1.00 79.31 234 VAL A O 1
ATOM 1875 N N . ARG A 1 235 ? 16.451 -11.987 -2.299 1.00 83.06 235 ARG A N 1
ATOM 1876 C CA . ARG A 1 235 ? 17.295 -11.924 -3.504 1.00 83.06 235 ARG A CA 1
ATOM 1877 C C . ARG A 1 235 ? 16.480 -12.093 -4.779 1.00 83.06 235 ARG A C 1
ATOM 1879 O O . ARG A 1 235 ? 16.690 -11.321 -5.706 1.00 83.06 235 ARG A O 1
ATOM 1886 N N . GLU A 1 236 ? 15.549 -13.038 -4.817 1.00 87.25 236 GLU A N 1
ATOM 1887 C CA . GLU A 1 236 ? 14.683 -13.279 -5.978 1.00 87.25 236 GLU A CA 1
ATOM 1888 C C . GLU A 1 236 ? 13.797 -12.073 -6.285 1.00 87.25 236 GLU A C 1
ATOM 1890 O O . GLU A 1 236 ? 13.738 -11.613 -7.423 1.00 87.25 236 GLU A O 1
ATOM 1895 N N . TRP A 1 237 ? 13.175 -11.488 -5.264 1.00 90.50 237 TRP A N 1
ATOM 1896 C CA . TRP A 1 237 ? 12.338 -10.304 -5.447 1.00 90.50 237 TRP A CA 1
ATOM 1897 C C . TRP A 1 237 ? 13.152 -9.042 -5.734 1.00 90.50 237 TRP A C 1
ATOM 1899 O O . TRP A 1 237 ? 12.708 -8.188 -6.504 1.00 90.50 237 TRP A O 1
ATOM 1909 N N . SER A 1 238 ? 14.375 -8.944 -5.202 1.00 90.94 238 SER A N 1
ATOM 1910 C CA . SER A 1 238 ? 15.330 -7.907 -5.615 1.00 90.94 238 SER A CA 1
ATOM 1911 C C . SER A 1 238 ? 15.723 -8.058 -7.082 1.00 90.94 238 SER A C 1
ATOM 1913 O O . SER A 1 238 ? 15.698 -7.067 -7.803 1.00 90.94 238 SER A O 1
ATOM 1915 N N . ALA A 1 239 ? 15.998 -9.281 -7.542 1.00 92.75 239 ALA A N 1
ATOM 1916 C CA . ALA A 1 239 ? 16.303 -9.561 -8.941 1.00 92.75 239 ALA A CA 1
ATOM 1917 C C . ALA A 1 239 ? 15.107 -9.251 -9.852 1.00 92.75 239 ALA A C 1
ATOM 1919 O O . ALA A 1 239 ? 15.286 -8.597 -10.873 1.00 92.75 239 ALA A O 1
ATOM 1920 N N . LYS A 1 240 ? 13.882 -9.611 -9.443 1.00 94.25 240 LYS A N 1
ATOM 1921 C CA . LYS A 1 240 ? 12.648 -9.240 -10.155 1.00 94.25 240 LYS A CA 1
ATOM 1922 C C . LYS A 1 240 ? 12.506 -7.722 -10.278 1.00 94.25 240 LYS A C 1
ATOM 1924 O O . LYS A 1 240 ? 12.187 -7.214 -11.349 1.00 94.25 240 LYS A O 1
ATOM 1929 N N . ARG A 1 241 ? 12.768 -6.972 -9.202 1.00 96.06 241 ARG A N 1
ATOM 1930 C CA . ARG A 1 241 ? 12.776 -5.501 -9.252 1.00 96.06 241 ARG A CA 1
ATOM 1931 C C . ARG A 1 241 ? 13.842 -4.976 -10.217 1.00 96.06 241 ARG A C 1
ATOM 1933 O O . ARG A 1 241 ? 13.543 -4.081 -11.003 1.00 96.06 241 ARG A O 1
ATOM 1940 N N . ASP A 1 242 ? 15.052 -5.524 -10.159 1.00 96.25 242 ASP A N 1
ATOM 1941 C CA . ASP A 1 242 ? 16.166 -5.126 -11.023 1.00 96.25 242 ASP A CA 1
ATOM 1942 C C . ASP A 1 242 ? 15.869 -5.420 -12.502 1.00 96.25 242 ASP A C 1
ATOM 1944 O O . ASP A 1 242 ? 16.121 -4.571 -13.354 1.00 96.25 242 ASP A O 1
ATOM 1948 N N . GLU A 1 243 ? 15.247 -6.557 -12.810 1.00 96.94 243 GLU A N 1
ATOM 1949 C CA . GLU A 1 243 ? 14.778 -6.912 -14.152 1.00 96.94 243 GLU A CA 1
ATOM 1950 C C . GLU A 1 243 ? 13.732 -5.915 -14.670 1.00 96.94 243 GLU A C 1
ATOM 1952 O O . GLU A 1 243 ? 13.865 -5.401 -15.785 1.00 96.94 243 GLU A O 1
ATOM 1957 N N . ILE A 1 244 ? 12.725 -5.586 -13.848 1.00 97.06 244 ILE A N 1
ATOM 1958 C CA . ILE A 1 244 ? 11.703 -4.579 -14.176 1.00 97.06 244 ILE A CA 1
ATOM 1959 C C . ILE A 1 244 ? 12.369 -3.227 -14.457 1.00 97.06 244 ILE A C 1
ATOM 1961 O O . ILE A 1 244 ? 12.070 -2.585 -15.467 1.00 97.06 244 ILE A O 1
ATOM 1965 N N . ALA A 1 245 ? 13.283 -2.795 -13.584 1.00 97.06 245 ALA A N 1
ATOM 1966 C CA . ALA A 1 245 ? 13.981 -1.521 -13.707 1.00 97.06 245 ALA A CA 1
ATOM 1967 C C . ALA A 1 245 ? 14.834 -1.453 -14.984 1.00 97.06 245 ALA A C 1
ATOM 1969 O O . ALA A 1 245 ? 14.753 -0.471 -15.723 1.00 97.06 245 ALA A O 1
ATOM 1970 N N . LEU A 1 246 ? 15.621 -2.496 -15.267 1.00 97.06 246 LEU A N 1
ATOM 1971 C CA . LEU A 1 246 ? 16.496 -2.562 -16.439 1.00 97.06 246 LEU A CA 1
ATOM 1972 C C . LEU A 1 246 ? 15.703 -2.620 -17.744 1.00 97.06 246 LEU A C 1
ATOM 1974 O O . LEU A 1 246 ? 15.979 -1.840 -18.653 1.00 97.06 246 LEU A O 1
ATOM 1978 N N . THR A 1 247 ? 14.693 -3.488 -17.822 1.00 96.75 247 THR A N 1
ATOM 1979 C CA . THR A 1 247 ? 13.844 -3.620 -19.018 1.00 96.75 247 THR A CA 1
ATOM 1980 C C . THR A 1 247 ? 13.165 -2.294 -19.341 1.00 96.75 247 THR A C 1
ATOM 1982 O O . THR A 1 247 ? 13.207 -1.810 -20.470 1.00 96.75 247 THR A O 1
ATOM 1985 N N . MET A 1 248 ? 12.603 -1.646 -18.320 1.00 96.06 248 MET A N 1
ATOM 1986 C CA . MET A 1 248 ? 11.964 -0.344 -18.471 1.00 96.06 248 MET A CA 1
ATOM 1987 C C . MET A 1 248 ? 12.949 0.759 -18.881 1.00 96.06 248 MET A C 1
ATOM 1989 O O . MET A 1 248 ? 12.585 1.650 -19.650 1.00 96.06 248 MET A O 1
ATOM 1993 N N . TRP A 1 249 ? 14.186 0.715 -18.382 1.00 95.62 249 TRP A N 1
ATOM 1994 C CA . TRP A 1 249 ? 15.236 1.671 -18.734 1.00 95.62 249 TRP A CA 1
ATOM 1995 C C . TRP A 1 249 ? 15.702 1.541 -20.186 1.00 95.62 249 TRP A C 1
ATOM 1997 O O . TRP A 1 249 ? 15.850 2.552 -20.877 1.00 95.62 249 TRP A O 1
ATOM 2007 N N . ILE A 1 250 ? 15.890 0.311 -20.669 1.00 95.69 250 ILE A N 1
ATOM 2008 C CA . ILE A 1 250 ? 16.255 0.032 -22.066 1.00 95.69 250 ILE A CA 1
ATOM 2009 C C . ILE A 1 250 ? 15.200 0.625 -23.007 1.00 95.69 250 ILE A C 1
ATOM 2011 O O . ILE A 1 250 ? 15.521 1.411 -23.898 1.00 95.69 250 ILE A O 1
ATOM 2015 N N . ASP A 1 251 ? 13.927 0.349 -22.746 1.00 94.31 251 ASP A N 1
ATOM 2016 C CA . ASP A 1 251 ? 12.825 0.892 -23.537 1.00 94.31 251 ASP A CA 1
ATOM 2017 C C . ASP A 1 251 ? 12.726 2.421 -23.452 1.00 94.31 251 ASP A C 1
ATOM 2019 O O . ASP A 1 251 ? 12.449 3.099 -24.446 1.00 94.31 251 ASP A O 1
ATOM 2023 N N . TYR A 1 252 ? 12.937 2.988 -22.263 1.00 91.00 252 TYR A N 1
ATOM 2024 C CA . TYR A 1 252 ? 12.900 4.434 -22.047 1.00 91.00 252 TYR A CA 1
ATOM 2025 C C . TYR A 1 252 ? 13.992 5.159 -22.841 1.00 91.00 252 TYR A C 1
ATOM 2027 O O . TYR A 1 252 ? 13.705 6.135 -23.540 1.00 91.00 252 TYR A O 1
ATOM 2035 N N . THR A 1 253 ? 15.224 4.655 -22.783 1.00 91.69 253 THR A N 1
ATOM 2036 C CA . THR A 1 253 ? 16.360 5.221 -23.520 1.00 91.69 253 THR A CA 1
ATOM 2037 C C . THR A 1 253 ? 16.174 5.088 -25.029 1.00 91.69 253 THR A C 1
ATOM 2039 O O . THR A 1 253 ? 16.340 6.078 -25.740 1.00 91.69 253 THR A O 1
ATOM 2042 N N . ALA A 1 254 ? 15.713 3.935 -25.525 1.00 90.19 254 ALA A N 1
ATOM 2043 C CA . ALA A 1 254 ? 15.408 3.742 -26.944 1.00 90.19 254 ALA A C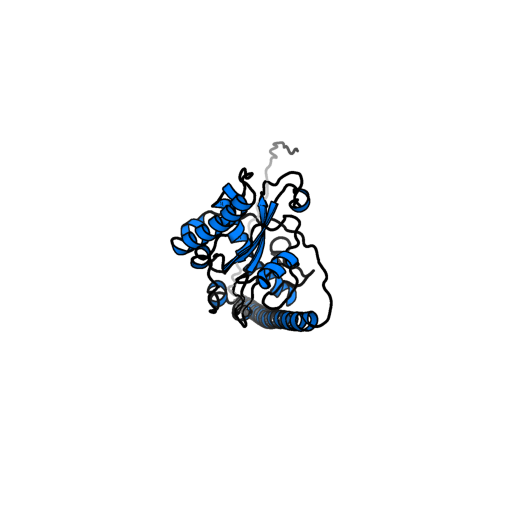A 1
ATOM 2044 C C . ALA A 1 254 ? 14.358 4.746 -27.465 1.00 90.19 254 ALA A C 1
ATOM 2046 O O . ALA A 1 254 ? 14.512 5.321 -28.550 1.00 90.19 254 ALA A O 1
ATOM 2047 N N . ARG A 1 255 ? 13.308 5.015 -26.675 1.00 86.06 255 ARG A N 1
ATOM 2048 C CA . ARG A 1 255 ? 12.262 5.998 -27.015 1.00 86.06 255 ARG A CA 1
ATOM 2049 C C . ARG A 1 255 ? 12.793 7.432 -27.022 1.00 86.06 255 ARG A C 1
ATOM 2051 O O . ARG A 1 255 ? 12.416 8.200 -27.904 1.00 86.06 255 ARG A O 1
ATOM 2058 N N . ASN A 1 256 ? 13.654 7.797 -26.075 1.00 82.19 256 ASN A N 1
ATOM 2059 C CA . ASN A 1 256 ? 14.226 9.145 -26.015 1.00 82.19 256 ASN A CA 1
ATOM 2060 C C . ASN A 1 256 ? 15.248 9.391 -27.130 1.00 82.19 256 ASN A C 1
ATOM 2062 O O . ASN A 1 256 ? 15.181 10.428 -27.778 1.00 82.19 256 ASN A O 1
ATOM 2066 N N . ILE A 1 257 ? 16.096 8.410 -27.449 1.00 77.50 257 ILE A N 1
ATOM 2067 C CA . ILE A 1 257 ? 17.006 8.484 -28.603 1.00 77.50 257 ILE A CA 1
ATOM 2068 C C . ILE A 1 257 ? 16.212 8.664 -29.906 1.00 77.50 257 ILE A C 1
ATOM 2070 O O . ILE A 1 257 ? 16.561 9.494 -30.744 1.00 77.50 257 ILE A O 1
ATOM 2074 N N . SER A 1 258 ? 15.110 7.924 -30.068 1.00 74.19 258 SER A N 1
ATOM 2075 C CA . SER A 1 258 ? 14.242 8.045 -31.248 1.00 74.19 258 SER A CA 1
ATOM 2076 C C . SER A 1 258 ? 13.594 9.431 -31.354 1.00 74.19 258 SER A C 1
ATOM 2078 O O . SER A 1 258 ? 13.513 9.991 -32.446 1.00 74.19 258 SER A O 1
ATOM 2080 N N . LYS A 1 259 ? 13.173 10.016 -30.224 1.00 75.50 259 LYS A N 1
ATOM 2081 C CA . LYS A 1 259 ? 12.643 11.387 -30.171 1.00 75.50 259 LYS A CA 1
ATOM 2082 C C . LYS A 1 259 ? 13.704 12.428 -30.498 1.00 75.50 259 LYS A C 1
ATOM 2084 O O . LYS A 1 259 ? 13.413 13.342 -31.263 1.00 75.50 259 LYS A O 1
ATOM 2089 N N . ASP A 1 260 ? 14.917 12.284 -29.977 1.00 73.00 260 ASP A N 1
ATOM 2090 C CA . ASP A 1 260 ? 16.025 13.191 -30.281 1.00 73.00 260 ASP A CA 1
ATOM 2091 C C . ASP A 1 260 ? 16.391 13.141 -31.767 1.00 73.00 260 ASP A C 1
ATOM 2093 O O . ASP A 1 260 ? 16.607 14.184 -32.382 1.00 73.00 260 ASP A O 1
ATOM 2097 N N . MET A 1 261 ? 16.410 11.947 -32.372 1.00 70.12 261 MET A N 1
ATOM 2098 C CA . MET A 1 261 ? 16.620 11.793 -33.815 1.00 70.12 261 MET A CA 1
ATOM 2099 C C . MET A 1 261 ? 15.488 12.420 -34.633 1.00 70.12 261 MET A C 1
ATOM 2101 O O . MET A 1 261 ? 15.771 13.148 -35.582 1.00 70.12 261 MET A O 1
ATOM 2105 N N . ALA A 1 262 ? 14.225 12.207 -34.248 1.00 70.06 262 ALA A N 1
ATOM 2106 C CA . ALA A 1 262 ? 13.082 12.846 -34.900 1.00 70.06 262 ALA A CA 1
ATOM 2107 C C . ALA A 1 262 ? 13.154 14.377 -34.786 1.00 70.06 262 ALA A C 1
ATOM 2109 O O . ALA A 1 262 ? 13.010 15.074 -35.783 1.00 70.06 262 ALA A O 1
ATOM 2110 N N . THR A 1 263 ? 13.464 14.903 -33.601 1.00 72.94 263 THR A N 1
ATOM 2111 C CA . THR A 1 263 ? 13.549 16.350 -33.342 1.00 72.94 263 THR A CA 1
ATOM 2112 C C . THR A 1 263 ? 14.692 16.986 -34.135 1.00 72.94 263 THR A C 1
ATOM 2114 O O . THR A 1 263 ? 14.504 18.022 -34.768 1.00 72.94 263 THR A O 1
ATOM 2117 N N . LYS A 1 264 ? 15.859 16.328 -34.189 1.00 69.25 264 LYS A N 1
ATOM 2118 C CA . LYS A 1 264 ? 16.988 16.749 -35.034 1.00 69.25 264 LYS A CA 1
ATOM 2119 C C . LYS A 1 264 ? 16.663 16.653 -36.528 1.00 69.25 264 LYS A C 1
ATOM 2121 O O . LYS A 1 264 ? 17.119 17.499 -37.287 1.00 69.25 264 LYS A O 1
ATOM 2126 N N . SER A 1 265 ? 15.882 15.658 -36.954 1.00 69.81 265 SER A N 1
ATOM 2127 C CA . SER A 1 265 ? 15.420 15.533 -38.343 1.00 69.81 265 SER A CA 1
ATOM 2128 C C . SER A 1 265 ? 14.462 16.664 -38.719 1.00 69.81 265 SER A C 1
ATOM 2130 O O . SER A 1 265 ? 14.675 17.303 -39.740 1.00 69.81 265 SER A O 1
ATOM 2132 N N . PHE A 1 266 ? 13.464 16.957 -37.880 1.00 63.31 266 PHE A N 1
ATOM 2133 C CA . PHE A 1 266 ? 12.542 18.080 -38.081 1.00 63.31 266 PHE A CA 1
ATOM 2134 C C . PHE A 1 266 ? 13.279 19.426 -38.125 1.00 63.31 266 PHE A C 1
ATOM 2136 O O . PHE A 1 266 ? 12.995 20.246 -38.992 1.00 63.31 266 PHE A O 1
ATOM 2143 N N . ALA A 1 267 ? 14.258 19.638 -37.238 1.00 64.31 267 ALA A N 1
ATOM 2144 C CA . ALA A 1 267 ? 15.074 20.852 -37.236 1.00 64.31 267 ALA A CA 1
ATOM 2145 C C . ALA A 1 267 ? 15.917 21.009 -38.516 1.00 64.31 267 ALA A C 1
ATOM 2147 O O . ALA A 1 267 ? 16.070 22.122 -39.004 1.00 64.31 267 ALA A O 1
ATOM 2148 N N . ARG A 1 268 ? 16.429 19.908 -39.087 1.00 65.62 268 ARG A N 1
ATOM 2149 C CA . ARG A 1 268 ? 17.149 19.930 -40.374 1.00 65.62 268 ARG A CA 1
ATOM 2150 C C . ARG A 1 268 ? 16.226 20.262 -41.543 1.00 65.62 268 ARG A C 1
ATOM 2152 O O . ARG A 1 268 ? 16.560 21.130 -42.330 1.00 65.62 268 ARG A O 1
ATOM 2159 N N . THR A 1 269 ? 15.037 19.660 -41.600 1.00 67.00 269 THR A N 1
ATOM 2160 C CA . THR A 1 269 ? 14.055 19.934 -42.665 1.00 67.00 269 THR A CA 1
ATOM 2161 C C . THR A 1 269 ? 13.600 21.399 -42.705 1.00 67.00 269 THR A C 1
ATOM 2163 O O . THR A 1 269 ? 13.248 21.889 -43.770 1.00 67.00 269 THR A O 1
ATOM 2166 N N . PHE A 1 270 ? 13.624 22.113 -41.574 1.00 56.88 270 PHE A N 1
ATOM 2167 C CA . PHE A 1 270 ? 13.339 23.554 -41.525 1.00 56.88 270 PHE A CA 1
ATOM 2168 C C . PHE A 1 270 ? 14.545 24.445 -41.854 1.00 56.88 270 PHE A C 1
ATOM 2170 O O . PHE A 1 270 ? 14.343 25.585 -42.258 1.00 56.88 270 PHE A O 1
ATOM 2177 N N . ALA A 1 271 ? 15.773 23.950 -41.685 1.00 58.53 271 ALA A N 1
ATOM 2178 C CA . ALA A 1 271 ? 16.984 24.680 -42.058 1.00 58.53 271 ALA A CA 1
ATOM 2179 C C . ALA A 1 271 ? 17.235 24.678 -43.578 1.00 58.53 271 ALA A C 1
ATOM 2181 O O . ALA A 1 271 ? 17.965 25.534 -44.056 1.00 58.53 271 ALA A O 1
ATOM 2182 N N . ASP A 1 272 ? 16.607 23.759 -44.321 1.00 56.31 272 ASP A N 1
ATOM 2183 C CA . ASP A 1 272 ? 16.717 23.642 -45.785 1.00 56.31 272 ASP A CA 1
ATOM 2184 C C . ASP A 1 272 ? 15.656 24.476 -46.551 1.00 56.31 272 ASP A C 1
ATOM 2186 O O . ASP A 1 272 ? 15.517 24.339 -47.767 1.00 56.31 272 ASP A O 1
ATOM 2190 N N . ILE A 1 273 ? 14.877 25.326 -45.864 1.00 57.69 273 ILE A N 1
ATOM 2191 C CA . ILE A 1 273 ? 13.960 26.294 -46.494 1.00 57.69 273 ILE A CA 1
ATOM 2192 C C . ILE A 1 273 ? 14.670 27.653 -46.545 1.00 57.69 273 ILE A C 1
ATOM 2194 O O . ILE A 1 273 ? 14.415 28.532 -45.722 1.00 57.69 273 ILE A O 1
ATOM 2198 N N . ASP A 1 274 ? 15.579 27.813 -47.505 1.00 48.75 274 ASP A N 1
ATOM 2199 C CA . ASP A 1 274 ? 16.122 29.120 -47.878 1.00 48.75 274 ASP A CA 1
ATOM 2200 C C . ASP A 1 274 ? 15.028 29.920 -48.606 1.00 48.75 274 ASP A C 1
ATOM 2202 O O . ASP A 1 274 ? 14.607 29.575 -49.712 1.00 48.75 274 ASP A O 1
ATOM 2206 N N . LEU A 1 275 ? 14.539 30.986 -47.968 1.00 53.34 275 LEU A N 1
ATOM 2207 C CA . LEU A 1 275 ? 13.785 32.043 -48.641 1.00 53.34 275 LEU A CA 1
ATOM 2208 C C . LEU A 1 275 ? 14.792 32.945 -49.361 1.00 53.34 275 LEU A C 1
ATOM 2210 O O . LEU A 1 275 ? 15.250 33.941 -48.804 1.00 53.34 275 LEU A O 1
ATOM 2214 N N . ASP A 1 276 ? 15.153 32.560 -5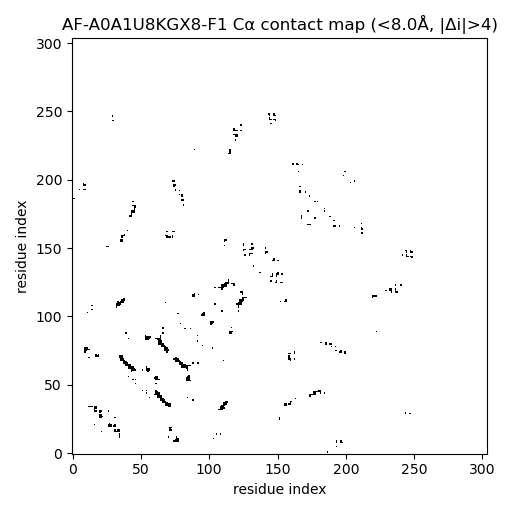0.580 1.00 51.41 276 ASP A N 1
ATOM 2215 C CA . ASP A 1 276 ? 15.808 33.452 -51.530 1.00 51.41 276 ASP A CA 1
ATOM 2216 C C . ASP A 1 276 ? 14.721 34.266 -52.244 1.00 51.41 276 ASP A C 1
ATOM 2218 O O . ASP A 1 276 ? 13.942 33.721 -53.018 1.00 51.41 276 ASP A O 1
ATOM 2222 N N . ASP A 1 277 ? 14.634 35.554 -51.923 1.00 45.84 277 ASP A N 1
ATOM 2223 C CA . ASP A 1 277 ? 14.084 36.577 -52.812 1.00 45.84 277 ASP A CA 1
ATOM 2224 C C . ASP A 1 277 ? 14.732 37.910 -52.424 1.00 45.84 277 ASP A C 1
ATOM 2226 O O . ASP A 1 277 ? 14.310 38.625 -51.509 1.00 45.84 277 ASP A O 1
ATOM 2230 N N . GLY A 1 278 ? 15.837 38.208 -53.105 1.00 48.41 278 GLY A N 1
ATOM 2231 C CA . GLY A 1 278 ? 16.475 39.511 -53.063 1.00 48.41 278 GLY A CA 1
ATOM 2232 C C . GLY A 1 278 ? 15.602 40.582 -53.714 1.00 48.41 278 GLY A C 1
ATOM 2233 O O . GLY A 1 278 ? 15.021 40.373 -54.776 1.00 48.41 278 GLY A O 1
ATOM 2234 N N . ASN A 1 279 ? 15.580 41.770 -53.112 1.00 37.75 279 ASN A N 1
ATOM 2235 C CA . ASN A 1 279 ? 15.435 43.000 -53.876 1.00 37.75 279 ASN A CA 1
ATOM 2236 C C . ASN A 1 279 ? 16.166 44.142 -53.157 1.00 37.75 279 ASN A C 1
ATOM 2238 O O . ASN A 1 279 ? 15.751 44.598 -52.090 1.00 37.75 279 ASN A O 1
ATOM 2242 N N . GLU A 1 280 ? 17.285 44.561 -53.744 1.00 44.69 280 GLU A N 1
ATOM 2243 C CA . GLU A 1 280 ? 17.940 45.835 -53.470 1.00 44.69 280 GLU A CA 1
ATOM 2244 C C . GLU A 1 280 ? 17.127 46.946 -54.145 1.00 44.69 280 GLU A C 1
ATOM 2246 O O . GLU A 1 280 ? 16.909 46.889 -55.350 1.00 44.69 280 GLU A O 1
ATOM 2251 N N . ASP A 1 281 ? 16.720 47.972 -53.395 1.00 37.44 281 ASP A N 1
ATOM 2252 C CA . ASP A 1 281 ? 16.605 49.323 -53.951 1.00 37.44 281 ASP A CA 1
ATOM 2253 C C . ASP A 1 281 ? 16.741 50.396 -52.847 1.00 37.44 281 ASP A C 1
ATOM 2255 O O . ASP A 1 281 ? 15.907 50.551 -51.955 1.00 37.44 281 ASP A O 1
ATOM 2259 N N . SER A 1 282 ? 17.876 51.096 -52.924 1.00 40.34 282 SER A N 1
ATOM 2260 C CA . SER A 1 282 ? 18.236 52.469 -52.507 1.00 40.34 282 SER A CA 1
ATOM 2261 C C . SER A 1 282 ? 17.058 53.470 -52.374 1.00 40.34 282 SER A C 1
ATOM 2263 O O . SER A 1 282 ? 16.131 53.402 -53.165 1.00 40.34 282 SER A O 1
ATOM 2265 N N . MET A 1 283 ? 17.007 54.523 -51.534 1.00 39.44 283 MET A N 1
ATOM 2266 C CA . MET A 1 283 ? 17.991 55.448 -50.917 1.00 39.44 283 MET A CA 1
ATOM 2267 C C . MET A 1 283 ? 17.218 56.440 -49.961 1.00 39.44 283 MET A C 1
ATOM 2269 O O . MET A 1 283 ? 15.998 56.319 -49.854 1.00 39.44 283 MET A O 1
ATOM 2273 N N . PRO A 1 284 ? 17.866 57.397 -49.247 1.00 57.59 284 PRO A N 1
ATOM 2274 C CA . PRO A 1 284 ? 17.639 57.716 -47.825 1.00 57.59 284 PRO A CA 1
ATOM 2275 C C . PRO A 1 284 ? 16.900 59.037 -47.535 1.00 57.59 284 PRO A C 1
ATOM 2277 O O . PRO A 1 284 ? 16.800 59.899 -48.406 1.00 57.59 284 PRO A O 1
ATOM 2280 N N . VAL A 1 285 ? 16.500 59.248 -46.270 1.00 36.50 285 VAL A N 1
ATOM 2281 C CA . VAL A 1 285 ? 16.267 60.594 -45.709 1.00 36.50 285 VAL A CA 1
ATOM 2282 C C . VAL A 1 285 ? 16.605 60.626 -44.211 1.00 36.50 285 VAL A C 1
ATOM 2284 O O . VAL A 1 285 ? 15.950 59.962 -43.410 1.00 36.50 285 VAL A O 1
ATOM 2287 N N . ASP A 1 286 ? 17.625 61.409 -43.858 1.00 36.81 286 ASP A N 1
ATOM 2288 C CA . ASP A 1 286 ? 17.911 61.880 -42.499 1.00 36.81 286 ASP A CA 1
ATOM 2289 C C . ASP A 1 286 ? 16.916 62.979 -42.098 1.00 36.81 286 ASP A C 1
ATOM 2291 O O . ASP A 1 286 ? 16.586 63.835 -42.921 1.00 36.81 286 ASP A O 1
ATOM 2295 N N . CYS A 1 287 ? 16.503 63.005 -40.829 1.00 33.53 287 CYS A N 1
ATOM 2296 C CA . CYS A 1 287 ? 16.026 64.204 -40.133 1.00 33.53 287 CYS A CA 1
ATOM 2297 C C . CYS A 1 287 ? 16.345 64.069 -38.637 1.00 33.53 287 CYS A C 1
ATOM 2299 O O . CYS A 1 287 ? 15.804 63.201 -37.952 1.00 33.53 287 CYS A O 1
ATOM 2301 N N . ASP A 1 288 ? 17.232 64.941 -38.167 1.00 35.34 288 ASP A N 1
ATOM 2302 C CA . ASP A 1 288 ? 17.582 65.156 -36.766 1.00 35.34 288 ASP A CA 1
ATOM 2303 C C . ASP A 1 288 ? 16.4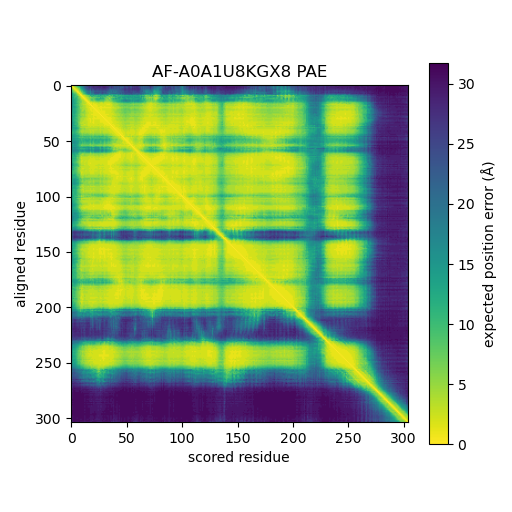82 65.895 -35.968 1.00 35.34 288 ASP A C 1
ATOM 2305 O O . ASP A 1 288 ? 15.716 66.684 -36.522 1.00 35.34 288 ASP A O 1
ATOM 2309 N N . ASN A 1 289 ? 16.581 65.719 -34.641 1.00 33.50 289 ASN A N 1
ATOM 2310 C CA . ASN A 1 289 ? 16.318 66.653 -33.526 1.00 33.50 289 ASN A CA 1
ATOM 2311 C C . ASN A 1 289 ? 14.960 66.753 -32.786 1.00 33.50 289 ASN A C 1
ATOM 2313 O O . ASN A 1 289 ? 13.914 66.998 -33.375 1.00 33.50 289 ASN A O 1
ATOM 2317 N N . GLU A 1 290 ? 15.133 66.739 -31.442 1.00 35.84 290 GLU A N 1
ATOM 2318 C CA . GLU A 1 290 ? 14.386 67.419 -30.347 1.00 35.84 290 GLU A CA 1
ATOM 2319 C C . GLU A 1 290 ? 12.972 66.885 -30.014 1.00 35.84 290 GLU A C 1
ATOM 2321 O O . GLU A 1 290 ? 12.198 66.573 -30.904 1.00 35.84 290 GLU A O 1
ATOM 2326 N N . GLU A 1 291 ? 12.506 66.658 -28.775 1.00 34.97 291 GLU A N 1
ATOM 2327 C CA . GLU A 1 291 ? 12.707 67.196 -27.408 1.00 34.97 291 GLU A CA 1
ATOM 2328 C C . GLU A 1 291 ? 12.028 66.175 -26.427 1.00 34.97 291 GLU A C 1
ATOM 2330 O O . GLU A 1 291 ? 11.073 65.508 -26.815 1.00 34.97 291 GLU A O 1
ATOM 2335 N N . ALA A 1 292 ? 12.563 65.810 -25.253 1.00 33.00 292 ALA A N 1
ATOM 2336 C CA . ALA A 1 292 ? 12.455 66.439 -23.921 1.00 33.00 292 ALA A CA 1
ATOM 2337 C C . ALA A 1 292 ? 11.480 65.760 -22.916 1.00 33.00 292 ALA A C 1
ATOM 2339 O O . ALA A 1 292 ? 10.393 65.302 -23.248 1.00 33.00 292 ALA A O 1
ATOM 2340 N N . GLU A 1 293 ? 11.941 65.802 -21.660 1.00 38.06 293 GLU A N 1
ATOM 2341 C CA . GLU A 1 293 ? 11.258 65.756 -20.355 1.00 38.06 293 GLU A CA 1
ATOM 2342 C C . GLU A 1 293 ? 10.996 64.444 -19.581 1.00 38.06 293 GLU A C 1
ATOM 2344 O O . GLU A 1 293 ? 10.231 63.550 -19.938 1.00 38.06 293 GLU A O 1
ATOM 2349 N N . GLU A 1 294 ? 11.641 64.436 -18.407 1.00 37.41 294 GLU A N 1
ATOM 2350 C CA . GLU A 1 294 ? 11.474 63.580 -17.240 1.00 37.41 294 GLU A CA 1
ATOM 2351 C C . GLU A 1 294 ? 10.116 63.797 -16.550 1.00 37.41 294 GLU A C 1
ATOM 2353 O O . GLU A 1 294 ? 9.684 64.923 -16.313 1.00 37.41 294 GLU A O 1
ATOM 2358 N N . GLY A 1 295 ? 9.500 62.701 -16.101 1.00 33.28 295 GLY A N 1
ATOM 2359 C CA . GLY A 1 295 ? 8.318 62.702 -15.240 1.00 33.28 295 GLY A CA 1
ATOM 2360 C C . GLY A 1 295 ? 8.472 61.715 -14.085 1.00 33.28 295 GLY A C 1
ATOM 2361 O O . GLY A 1 295 ? 8.260 60.515 -14.232 1.00 33.28 295 GLY A O 1
ATOM 2362 N N . VAL A 1 296 ? 8.857 62.250 -12.930 1.00 37.19 296 VAL A N 1
ATOM 2363 C CA . VAL A 1 296 ? 8.915 61.625 -11.598 1.00 37.19 296 VAL A CA 1
ATOM 2364 C C . VAL A 1 296 ? 7.570 60.994 -11.201 1.00 37.19 296 VAL A C 1
ATOM 2366 O O . VAL A 1 296 ? 6.541 61.603 -11.460 1.00 37.19 296 VAL A O 1
ATOM 2369 N N . MET A 1 297 ? 7.573 59.852 -10.484 1.00 36.75 297 MET A N 1
ATOM 2370 C CA . MET A 1 297 ? 6.726 59.598 -9.288 1.00 36.75 297 MET A CA 1
ATOM 2371 C C . MET A 1 297 ? 7.034 58.251 -8.587 1.00 36.75 297 MET A C 1
ATOM 2373 O O . MET A 1 297 ? 6.563 57.183 -8.956 1.00 36.75 297 MET A O 1
ATOM 2377 N N . ASN A 1 298 ? 7.871 58.363 -7.551 1.00 33.22 298 ASN A N 1
ATOM 2378 C CA . ASN A 1 298 ? 7.715 57.869 -6.173 1.00 33.22 298 ASN A CA 1
ATOM 2379 C C . ASN A 1 298 ? 7.025 56.521 -5.824 1.00 33.22 298 ASN A C 1
ATOM 2381 O O . ASN A 1 298 ? 5.827 56.346 -5.993 1.00 33.22 298 ASN A O 1
ATOM 2385 N N . GLN A 1 299 ? 7.807 55.737 -5.055 1.00 34.91 299 GLN A N 1
ATOM 2386 C CA . GLN A 1 299 ? 7.496 55.065 -3.765 1.00 34.91 299 GLN A CA 1
ATOM 2387 C C . GLN A 1 299 ? 6.485 53.894 -3.774 1.00 34.91 299 GLN A C 1
ATOM 2389 O O . GLN A 1 299 ? 5.316 54.069 -4.065 1.00 34.91 299 GLN A O 1
ATOM 2394 N N . ARG A 1 300 ? 6.920 52.634 -3.554 1.00 37.69 300 ARG A N 1
ATOM 2395 C CA . ARG A 1 300 ? 7.183 51.934 -2.254 1.00 37.69 300 ARG A CA 1
ATOM 2396 C C . ARG A 1 300 ? 5.924 51.796 -1.355 1.00 37.69 300 ARG A C 1
ATOM 2398 O O . ARG A 1 300 ? 5.117 52.711 -1.371 1.00 37.69 300 ARG A O 1
ATOM 2405 N N . PRO A 1 301 ? 5.780 50.744 -0.504 1.00 46.38 301 PRO A N 1
ATOM 2406 C CA . PRO A 1 301 ? 6.877 49.977 0.094 1.00 46.38 301 PRO A CA 1
ATOM 2407 C C . PRO A 1 301 ? 6.702 48.445 0.213 1.00 46.38 301 PRO A C 1
ATOM 2409 O O . PRO A 1 301 ? 5.621 47.873 0.145 1.00 46.38 301 PRO A O 1
ATOM 2412 N N . LYS A 1 302 ? 7.859 47.816 0.452 1.00 40.94 302 LYS A N 1
ATOM 2413 C CA . LYS A 1 302 ? 8.053 46.532 1.138 1.00 40.94 302 LYS A CA 1
ATOM 2414 C C . LYS A 1 302 ? 7.805 46.683 2.645 1.00 40.94 302 LYS A C 1
ATOM 2416 O O . LYS A 1 302 ? 7.987 47.786 3.152 1.00 40.94 302 LYS A O 1
ATOM 2421 N N . CYS A 1 303 ? 7.542 45.545 3.295 1.00 36.28 303 CYS A N 1
ATOM 2422 C CA . CYS A 1 303 ? 7.738 45.155 4.709 1.00 36.28 303 CYS A CA 1
ATOM 2423 C C . CYS A 1 303 ? 6.480 44.384 5.161 1.00 36.28 303 CYS A C 1
ATOM 2425 O O . CYS A 1 303 ? 5.381 44.833 4.860 1.00 36.28 303 CYS A O 1
ATOM 2427 N N . PHE A 1 304 ? 6.517 43.232 5.828 1.00 42.16 304 PHE A N 1
ATOM 2428 C CA . PHE A 1 304 ? 7.537 42.503 6.587 1.00 42.16 304 PHE A CA 1
ATOM 2429 C C . PHE A 1 304 ? 7.416 41.003 6.290 1.00 42.16 304 PHE A C 1
ATOM 2431 O O . PHE A 1 304 ? 6.292 40.575 5.946 1.00 42.16 304 PHE A O 1
#

Solvent-accessible surface area (backbone atoms only — not comparable to full-atom values): 18215 Å² total; per-residue (Å²): 132,88,67,77,65,61,62,76,57,39,40,77,71,68,91,65,59,44,65,80,34,70,77,27,80,90,35,35,73,70,47,49,47,44,50,31,17,38,52,75,45,80,34,58,42,44,64,62,79,96,55,34,80,51,17,34,29,96,88,55,63,41,19,26,28,27,41,34,33,27,29,82,88,65,31,50,39,38,78,49,65,68,40,44,24,57,62,55,67,44,58,54,50,52,50,35,54,71,38,93,88,38,60,79,70,59,88,88,32,27,29,39,38,51,64,51,56,52,60,35,83,49,32,49,37,53,62,83,97,54,65,66,60,78,76,91,40,66,88,58,76,70,89,47,34,62,28,44,36,28,42,51,50,50,64,61,39,47,51,42,58,46,42,53,44,47,50,40,66,76,38,54,74,51,77,36,88,51,86,56,59,56,69,58,51,34,51,50,54,55,49,51,54,42,50,50,32,52,41,58,72,77,53,52,66,71,72,69,68,67,73,74,79,81,92,77,92,79,86,82,66,85,80,89,88,84,86,63,68,66,54,51,47,31,48,52,45,47,48,52,50,49,50,39,18,47,56,52,35,55,54,50,51,55,53,50,53,53,48,53,52,50,52,54,48,56,55,49,65,60,68,71,64,77,86,84,79,88,80,91,79,90,86,89,83,91,82,86,83,90,84,88,85,91,80,90,83,84,80,86,82,88,86,132